Protein AF-A0A927XTR7-F1 (afdb_monomer)

Mean predicted aligned error: 4.47 Å

Radius of gyration: 16.43 Å; Cα contacts (8 Å, |Δi|>4): 259; chains: 1; bounding box: 45×23×44 Å

Solvent-accessible surface area (backbone atoms only — not comparable to full-atom values): 10152 Å² total; per-residue (Å²): 129,65,51,56,53,81,77,50,56,65,72,59,41,54,21,31,40,72,47,41,51,44,39,42,54,39,36,56,76,73,34,97,83,58,47,61,65,61,52,48,32,38,64,68,48,87,71,83,50,72,72,88,60,54,75,67,56,46,51,60,39,44,51,69,40,61,60,38,54,75,77,63,45,45,67,57,91,90,51,94,75,84,48,37,45,20,65,64,49,75,68,80,73,94,75,90,41,64,9,37,58,47,51,51,30,52,54,14,26,78,24,39,86,40,58,51,62,64,58,70,66,62,50,48,55,55,53,48,49,56,38,56,78,68,61,41,46,74,60,33,102,43,66,33,76,36,74,91,38,43,62,68,70,97,59,32,6,25,30,44,6,47,54,57,37,54,50,49,60,50,41,55,64,48,51,63,75,58,107

Sequence (179 aa):
MPVPFRSIPIVQLLHHEAAYQLINISGRLQYDDWNILDFEKGILGCDGRHYYCTNEEEQELLRPLLVLDHIMPFLRFKEAGQHYGYELFLSFPKWHLRGDPFFWAYAARCFTYDKLPMDPEAFSNKYMSIVEDLGIPYGKDEWCRIERFAAGGMSSGCVHGGFVKEAHDLLLVRLQKYT

Secondary structure (DSSP, 8-state):
-PBPGGGS-HHHHTT-HHHHHHHHHHHHHH-TT--HHHHHHHHH-SS------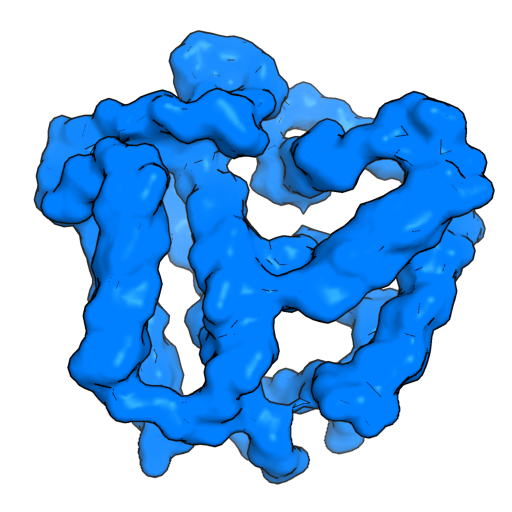-HHHHHHHHGGGGGHHHHSPBPPTT-SS--BGGGGGSSPPP--STTHHHHHHHHHHHTTTPBSSPPHHHHHHHHHHHHHHTT--TTSS-EEE-GGG--SSTTTTEEEHHHHHHHHHHHHHHHTTT-

pLDDT: mean 89.94, std 10.47, range [45.44, 98.62]

Foldseek 3Di:
DFDQPLVDPVLLLLLAQVSLVLLQVQQVVVDVPDDSLLVNDCRLDDDPPPPPDDPVNSCSSNVVSRVCCPVPTHDDVPDPDWDWLLVLLSDPDDADAQQLSVLSSVLSNLTNPHTPLDDLVVVLVSLVVSCVVQVAQALDQDWDARVSQAPDDDRGRIHGNNSSNVSSVSSSVSSVSRD

Structure (mmCIF, N/CA/C/O backbone):
data_AF-A0A927XTR7-F1
#
_entry.id   AF-A0A927XTR7-F1
#
loop_
_atom_site.group_PDB
_atom_site.id
_atom_site.type_symbol
_atom_site.label_atom_id
_atom_site.label_alt_id
_atom_site.label_comp_id
_atom_site.label_asym_id
_atom_site.label_entity_id
_atom_site.label_seq_id
_atom_site.pdbx_PDB_ins_code
_atom_site.Cartn_x
_atom_site.Cartn_y
_atom_site.Cartn_z
_atom_site.occupancy
_atom_site.B_iso_or_equiv
_atom_site.auth_seq_id
_atom_site.auth_comp_id
_atom_site.auth_asym_id
_atom_site.auth_atom_id
_atom_site.pdbx_PDB_model_num
ATOM 1 N N . MET A 1 1 ? -20.689 7.786 -8.940 1.00 74.38 1 MET A N 1
ATOM 2 C CA . MET A 1 1 ? -20.063 7.194 -10.128 1.00 74.38 1 MET A CA 1
ATOM 3 C C . MET A 1 1 ? -18.648 6.796 -9.746 1.00 74.38 1 MET A C 1
ATOM 5 O O . MET A 1 1 ? -17.909 7.701 -9.355 1.00 74.38 1 MET A O 1
ATOM 9 N N . PRO A 1 2 ? -18.290 5.503 -9.858 1.00 84.38 2 PRO A N 1
ATOM 10 C CA . PRO A 1 2 ? -16.940 5.032 -9.576 1.00 84.38 2 PRO A CA 1
ATOM 11 C C . PRO A 1 2 ? -15.890 5.845 -10.332 1.00 84.38 2 PRO A C 1
ATOM 13 O O . PRO A 1 2 ? -16.133 6.306 -11.452 1.00 84.38 2 PRO A O 1
ATOM 16 N N . VAL A 1 3 ? -14.736 6.041 -9.704 1.00 87.38 3 VAL A N 1
ATOM 17 C CA . VAL A 1 3 ? -13.586 6.691 -10.329 1.00 87.38 3 VAL A CA 1
ATOM 18 C C . VAL A 1 3 ? -12.890 5.652 -11.209 1.00 87.38 3 VAL A C 1
ATOM 20 O O . VAL A 1 3 ? -12.508 4.606 -10.688 1.00 87.38 3 VAL A O 1
ATOM 23 N N . PRO A 1 4 ? -12.703 5.907 -12.515 1.00 90.25 4 PRO A N 1
ATOM 24 C CA . PRO A 1 4 ? -11.984 4.976 -13.375 1.00 90.25 4 PRO A CA 1
ATOM 25 C C . PRO A 1 4 ? -10.550 4.775 -12.885 1.00 90.25 4 PRO A C 1
ATOM 27 O O . PRO A 1 4 ? -9.852 5.764 -12.634 1.00 90.25 4 PRO A O 1
ATOM 30 N N . PHE A 1 5 ? -10.070 3.534 -12.822 1.00 91.62 5 PHE A N 1
ATOM 31 C CA . PHE A 1 5 ? -8.728 3.222 -12.317 1.00 91.62 5 PHE A CA 1
ATOM 32 C C . PHE A 1 5 ? -7.613 3.960 -13.066 1.00 91.62 5 PHE A C 1
ATOM 34 O O . PHE A 1 5 ? -6.639 4.387 -12.457 1.00 91.62 5 PHE A O 1
ATOM 41 N N . ARG A 1 6 ? -7.779 4.208 -14.371 1.00 87.38 6 ARG A N 1
ATOM 42 C CA . ARG A 1 6 ? -6.817 4.990 -15.172 1.00 87.38 6 ARG A CA 1
ATOM 43 C C . ARG A 1 6 ? -6.710 6.466 -14.790 1.00 87.38 6 ARG A C 1
ATOM 45 O O . ARG A 1 6 ? -5.764 7.128 -15.191 1.00 87.38 6 ARG A O 1
ATOM 52 N N . SER A 1 7 ? -7.703 6.997 -14.082 1.00 88.25 7 SER A N 1
ATOM 53 C CA . SER A 1 7 ? -7.698 8.385 -13.605 1.00 88.25 7 SER A CA 1
ATOM 54 C C . SER A 1 7 ? -7.120 8.526 -12.196 1.00 88.25 7 SER A C 1
ATOM 56 O O . SER A 1 7 ? -6.937 9.644 -11.713 1.00 88.25 7 SER A O 1
ATOM 58 N N . ILE A 1 8 ? -6.838 7.402 -11.532 1.00 90.25 8 ILE A N 1
ATOM 59 C CA . ILE A 1 8 ? -6.236 7.374 -10.205 1.00 90.25 8 ILE A CA 1
ATOM 60 C C . ILE A 1 8 ? -4.726 7.604 -10.354 1.00 90.25 8 ILE A C 1
ATOM 62 O O . ILE A 1 8 ? -4.086 6.926 -11.159 1.00 90.25 8 ILE A O 1
ATOM 66 N N . PRO A 1 9 ? -4.123 8.515 -9.569 1.00 89.62 9 PRO A N 1
ATOM 67 C CA . PRO A 1 9 ? -2.676 8.699 -9.561 1.00 89.62 9 PRO A CA 1
ATOM 68 C C . PRO A 1 9 ? -1.931 7.382 -9.295 1.00 89.62 9 PRO A C 1
ATOM 70 O O . PRO A 1 9 ? -2.274 6.666 -8.354 1.00 89.62 9 PRO A O 1
ATOM 73 N N . ILE A 1 10 ? -0.860 7.095 -10.047 1.00 89.94 10 ILE A N 1
ATOM 74 C CA . ILE A 1 10 ? -0.066 5.854 -9.902 1.00 89.94 10 ILE A CA 1
ATOM 75 C C . ILE A 1 10 ? 0.373 5.612 -8.458 1.00 89.94 10 ILE A C 1
ATOM 77 O O . ILE A 1 10 ? 0.299 4.489 -7.966 1.00 89.94 10 ILE A O 1
ATOM 81 N N . VAL A 1 11 ? 0.758 6.671 -7.743 1.00 89.69 11 VAL A N 1
ATOM 82 C CA . VAL A 1 11 ? 1.117 6.592 -6.321 1.00 89.69 11 VAL A CA 1
ATOM 83 C C . VAL A 1 11 ? 0.020 5.923 -5.481 1.00 89.69 11 VAL A C 1
ATOM 85 O O . VAL A 1 11 ? 0.323 5.111 -4.615 1.00 89.69 11 VAL A O 1
ATOM 88 N N . GLN A 1 12 ? -1.257 6.194 -5.763 1.00 92.00 12 GLN A N 1
ATOM 89 C CA . GLN A 1 12 ? -2.392 5.565 -5.084 1.00 92.00 12 GLN A CA 1
ATOM 90 C C . GLN A 1 12 ? -2.659 4.154 -5.613 1.00 92.00 12 GLN A C 1
ATOM 92 O O . GLN A 1 12 ? -2.956 3.265 -4.821 1.00 92.00 12 GLN A O 1
ATOM 97 N N . LEU A 1 13 ? -2.486 3.915 -6.917 1.00 94.00 13 LEU A N 1
ATOM 98 C CA . LEU A 1 13 ? -2.610 2.574 -7.504 1.00 94.00 13 LEU A CA 1
ATOM 99 C C . LEU A 1 13 ? -1.638 1.569 -6.868 1.00 94.00 13 LEU A C 1
ATOM 101 O O . LEU A 1 13 ? -1.998 0.412 -6.667 1.00 94.00 13 LEU A O 1
ATOM 105 N N . LEU A 1 14 ? -0.444 2.012 -6.462 1.00 94.38 14 LEU A N 1
ATOM 106 C CA . LEU A 1 14 ? 0.521 1.169 -5.749 1.00 94.38 14 LEU A CA 1
ATOM 107 C C . LEU A 1 14 ? 0.054 0.713 -4.356 1.00 94.38 14 LEU A C 1
ATOM 109 O O . LEU A 1 14 ? 0.637 -0.217 -3.805 1.00 94.38 14 LEU A O 1
ATOM 113 N N . HIS A 1 15 ? -0.993 1.312 -3.789 1.00 96.38 15 HIS A N 1
ATOM 114 C CA . HIS A 1 15 ? -1.586 0.886 -2.515 1.00 96.38 15 HIS A CA 1
ATOM 115 C C . HIS A 1 15 ? -2.648 -0.210 -2.696 1.00 96.38 15 HIS A C 1
ATOM 117 O O . HIS A 1 15 ? -3.163 -0.734 -1.711 1.00 96.38 15 HIS A O 1
ATOM 123 N N . HIS A 1 16 ? -2.976 -0.563 -3.941 1.00 97.19 16 HIS A N 1
ATOM 124 C CA . HIS A 1 16 ? -4.017 -1.520 -4.288 1.00 97.19 16 HIS A CA 1
ATOM 125 C C . HIS A 1 16 ? -3.398 -2.783 -4.900 1.00 97.19 16 HIS A C 1
ATOM 127 O O . HIS A 1 16 ? -2.817 -2.740 -5.980 1.00 97.19 16 HIS A O 1
ATOM 133 N N . GLU A 1 17 ? -3.575 -3.942 -4.265 1.00 97.88 17 GLU A N 1
ATOM 134 C CA . GLU A 1 17 ? -2.906 -5.198 -4.637 1.00 97.88 17 GLU A CA 1
ATOM 135 C C . GLU A 1 17 ? -3.250 -5.652 -6.059 1.00 97.88 17 GLU A C 1
ATOM 137 O O . GLU A 1 17 ? -2.353 -5.929 -6.849 1.00 97.88 17 GLU A O 1
ATOM 142 N N . ALA A 1 18 ? -4.534 -5.670 -6.437 1.00 97.31 18 ALA A N 1
ATOM 143 C CA . ALA A 1 18 ? -4.909 -6.066 -7.799 1.00 97.31 18 ALA A CA 1
ATOM 144 C C . ALA A 1 18 ? -4.293 -5.142 -8.868 1.00 97.31 18 ALA A C 1
ATOM 146 O O . ALA A 1 18 ? -3.814 -5.622 -9.894 1.00 97.31 18 ALA A O 1
ATOM 147 N N . ALA A 1 19 ? -4.255 -3.827 -8.616 1.00 96.88 19 ALA A N 1
ATOM 148 C CA . ALA A 1 19 ? -3.626 -2.875 -9.522 1.00 96.88 19 ALA A CA 1
ATOM 149 C C . ALA A 1 19 ? -2.108 -3.078 -9.583 1.00 96.88 19 ALA A C 1
ATOM 151 O O . ALA A 1 19 ? -1.549 -3.151 -10.674 1.00 96.88 19 ALA A O 1
ATOM 152 N N . TYR A 1 20 ? -1.456 -3.261 -8.433 1.00 97.12 20 TYR A N 1
ATOM 153 C CA . TYR A 1 20 ? -0.028 -3.560 -8.333 1.00 97.12 20 TYR A CA 1
ATOM 154 C C . TYR A 1 20 ? 0.360 -4.804 -9.148 1.00 97.12 20 TYR A C 1
ATOM 156 O O . TYR A 1 20 ? 1.328 -4.772 -9.909 1.00 97.12 20 TYR A O 1
ATOM 164 N N . GLN A 1 21 ? -0.422 -5.884 -9.053 1.00 97.69 21 GLN A N 1
ATOM 165 C CA . GLN A 1 21 ? -0.176 -7.108 -9.819 1.00 97.69 21 GLN A CA 1
ATOM 166 C C . GLN A 1 21 ? -0.385 -6.911 -11.321 1.00 97.69 21 GLN A C 1
ATOM 168 O O . GLN A 1 21 ? 0.431 -7.376 -12.114 1.00 97.69 21 GLN A O 1
ATOM 173 N N . LEU A 1 22 ? -1.435 -6.197 -11.729 1.00 96.81 22 LEU A N 1
ATOM 174 C CA . LEU A 1 22 ? -1.685 -5.910 -13.143 1.00 96.81 22 LEU A CA 1
ATOM 175 C C . LEU A 1 22 ? -0.598 -5.017 -13.750 1.00 96.81 22 LEU A C 1
ATOM 177 O O . LEU A 1 22 ? -0.148 -5.297 -14.859 1.00 96.81 22 LEU A O 1
ATOM 181 N N . ILE A 1 23 ? -0.124 -4.010 -13.011 1.00 95.50 23 ILE A N 1
ATOM 182 C CA . ILE A 1 23 ? 1.021 -3.180 -13.406 1.00 95.50 23 ILE A CA 1
ATOM 183 C C . ILE A 1 23 ? 2.272 -4.052 -13.559 1.00 95.50 23 ILE A C 1
ATOM 185 O O . ILE A 1 23 ? 2.964 -3.959 -14.567 1.00 95.50 23 ILE A O 1
ATOM 189 N N . ASN A 1 24 ? 2.541 -4.952 -12.607 1.00 96.19 24 ASN A N 1
ATOM 190 C CA . ASN A 1 24 ? 3.687 -5.858 -12.683 1.00 96.19 24 ASN A CA 1
ATOM 191 C C . ASN A 1 24 ? 3.609 -6.803 -13.892 1.00 96.19 24 ASN A C 1
ATOM 193 O O . ASN A 1 24 ? 4.602 -6.996 -14.587 1.00 96.19 24 ASN A O 1
ATOM 197 N N . ILE A 1 25 ? 2.436 -7.380 -14.166 1.00 96.12 25 ILE A N 1
ATOM 198 C CA . ILE A 1 25 ? 2.222 -8.237 -15.338 1.00 96.12 25 ILE A CA 1
ATOM 199 C C . ILE A 1 25 ? 2.427 -7.434 -16.623 1.00 96.12 25 ILE A C 1
ATOM 201 O O . ILE A 1 25 ? 3.162 -7.878 -17.498 1.00 96.12 25 ILE A O 1
ATOM 205 N N . SER A 1 26 ? 1.812 -6.253 -16.727 1.00 94.19 26 SER A N 1
ATOM 206 C CA . SER A 1 26 ? 1.924 -5.405 -17.916 1.00 94.19 26 SER A CA 1
ATOM 207 C C . SER A 1 26 ? 3.364 -4.974 -18.167 1.00 94.19 26 SER A C 1
ATOM 209 O O . SER A 1 26 ? 3.847 -5.075 -19.290 1.00 94.19 26 SER A O 1
ATOM 211 N N . GLY A 1 27 ? 4.075 -4.568 -17.117 1.00 93.19 27 GLY A N 1
ATOM 212 C CA . GLY A 1 27 ? 5.469 -4.170 -17.218 1.00 93.19 27 GLY A CA 1
ATOM 213 C C . GLY A 1 27 ? 6.378 -5.309 -17.680 1.00 93.19 27 GLY A C 1
ATOM 214 O O . GLY A 1 27 ? 7.174 -5.108 -18.588 1.00 93.19 27 GLY A O 1
ATOM 215 N N . ARG A 1 28 ? 6.194 -6.537 -17.169 1.00 94.31 28 ARG A N 1
ATOM 216 C CA . ARG A 1 28 ? 6.942 -7.727 -17.634 1.00 94.31 28 ARG A CA 1
ATOM 217 C C . ARG A 1 28 ? 6.679 -8.102 -19.091 1.00 94.31 28 ARG A C 1
ATOM 219 O O . ARG A 1 28 ? 7.495 -8.791 -19.689 1.00 94.31 28 ARG A O 1
ATOM 226 N N . LEU A 1 29 ? 5.524 -7.726 -19.638 1.00 92.62 29 LEU A N 1
ATOM 227 C CA . LEU A 1 29 ? 5.197 -7.965 -21.046 1.00 92.62 29 LEU A CA 1
ATOM 228 C C . LEU A 1 29 ? 5.799 -6.905 -21.976 1.00 92.62 29 LEU A C 1
ATOM 230 O O . LEU A 1 29 ? 5.905 -7.155 -23.173 1.00 92.62 29 LEU A O 1
ATOM 234 N N . GLN A 1 30 ? 6.142 -5.730 -21.444 1.00 89.81 30 GLN A N 1
ATOM 235 C CA . GLN A 1 30 ? 6.626 -4.585 -22.217 1.00 89.81 30 GLN A CA 1
ATOM 236 C C . GLN A 1 30 ? 8.141 -4.379 -22.097 1.00 89.81 30 GLN A C 1
ATOM 238 O O . GLN A 1 30 ? 8.756 -3.905 -23.049 1.00 89.81 30 GLN A O 1
ATOM 243 N N . TYR A 1 31 ? 8.737 -4.737 -20.957 1.00 88.56 31 TYR A N 1
ATOM 244 C CA . TYR A 1 31 ? 10.136 -4.460 -20.638 1.00 88.56 31 TYR A CA 1
ATOM 245 C C . TYR A 1 31 ? 10.847 -5.724 -20.135 1.00 88.56 31 TYR A C 1
ATOM 247 O O . TYR A 1 31 ? 10.437 -6.329 -19.141 1.00 88.56 31 TYR A O 1
ATOM 255 N N . ASP A 1 32 ? 11.940 -6.100 -20.804 1.00 88.00 32 ASP A N 1
ATOM 256 C CA . ASP A 1 32 ? 12.716 -7.311 -20.495 1.00 88.00 32 ASP A CA 1
ATOM 257 C C . ASP A 1 32 ? 13.387 -7.260 -19.109 1.00 88.00 32 ASP A C 1
ATOM 259 O O . ASP A 1 32 ? 13.585 -8.291 -18.465 1.00 88.00 32 ASP A O 1
ATOM 263 N N . ASP A 1 33 ? 13.722 -6.063 -18.626 1.00 88.94 33 ASP A N 1
ATOM 264 C CA . ASP A 1 33 ? 14.368 -5.802 -17.337 1.00 88.94 33 ASP A CA 1
ATOM 265 C C . ASP A 1 33 ? 13.384 -5.323 -16.255 1.00 88.94 33 ASP A C 1
ATOM 267 O O . ASP A 1 33 ? 13.790 -4.771 -15.229 1.00 88.94 33 ASP A O 1
ATOM 271 N N . TRP A 1 34 ? 12.080 -5.553 -16.452 1.00 91.56 34 TRP A N 1
ATOM 272 C CA . TRP A 1 34 ? 11.053 -5.070 -15.537 1.00 91.56 34 TRP A CA 1
ATOM 273 C C . TRP A 1 34 ? 11.228 -5.586 -14.104 1.00 91.56 34 TRP A C 1
ATOM 275 O O . TRP A 1 34 ? 11.130 -6.786 -13.817 1.00 91.56 34 TRP A O 1
ATOM 285 N N . ASN A 1 35 ? 11.331 -4.645 -13.167 1.00 90.75 35 ASN A N 1
ATOM 286 C CA . ASN A 1 35 ? 11.263 -4.907 -11.740 1.00 90.75 35 ASN A CA 1
ATOM 287 C C . ASN A 1 35 ? 10.241 -3.983 -11.071 1.00 90.75 35 ASN A C 1
ATOM 289 O O . ASN A 1 35 ? 10.458 -2.780 -10.925 1.00 90.75 35 ASN A O 1
ATOM 293 N N . ILE A 1 36 ? 9.143 -4.569 -10.586 1.00 92.00 36 ILE A N 1
ATOM 294 C CA . ILE A 1 36 ? 8.085 -3.820 -9.898 1.00 92.00 36 ILE A CA 1
ATOM 295 C C . ILE A 1 36 ? 8.583 -3.113 -8.631 1.00 92.00 36 ILE A C 1
ATOM 297 O O . ILE A 1 36 ? 8.042 -2.074 -8.269 1.00 92.00 36 ILE A O 1
ATOM 301 N N . LEU A 1 37 ? 9.621 -3.633 -7.965 1.00 90.50 37 LEU A N 1
ATOM 302 C CA . LEU A 1 37 ? 10.196 -2.971 -6.793 1.00 90.50 37 LEU A CA 1
ATOM 303 C C . LEU A 1 37 ? 10.953 -1.704 -7.188 1.00 90.50 37 LEU A C 1
ATOM 305 O O . LEU A 1 37 ? 10.884 -0.716 -6.467 1.00 90.50 37 LEU A O 1
ATOM 309 N N . ASP A 1 38 ? 11.654 -1.708 -8.321 1.00 87.69 38 ASP A N 1
ATOM 310 C CA . ASP A 1 38 ? 12.366 -0.519 -8.798 1.00 87.69 38 ASP A CA 1
ATOM 311 C C . ASP A 1 38 ? 11.380 0.534 -9.316 1.00 87.69 38 ASP A C 1
ATOM 313 O O . ASP A 1 38 ? 11.537 1.720 -9.026 1.00 87.69 38 ASP A O 1
ATOM 317 N N . PHE A 1 39 ? 10.298 0.092 -9.967 1.00 88.94 39 PHE A N 1
ATOM 318 C CA . PHE A 1 39 ? 9.158 0.945 -10.305 1.00 88.94 39 PHE A CA 1
ATOM 319 C C . PHE A 1 39 ? 8.513 1.572 -9.057 1.00 88.94 39 PHE A C 1
ATOM 321 O O . PHE A 1 39 ? 8.360 2.789 -8.980 1.00 88.94 39 PHE A O 1
ATOM 328 N N . GLU A 1 40 ? 8.186 0.760 -8.046 1.00 90.00 40 GLU A N 1
ATOM 329 C CA . GLU A 1 40 ? 7.612 1.220 -6.775 1.00 90.00 40 GLU A CA 1
ATOM 330 C C . GLU A 1 40 ? 8.505 2.275 -6.104 1.00 90.00 40 GLU A C 1
ATOM 332 O O . GLU A 1 40 ? 8.003 3.299 -5.642 1.00 90.00 40 GLU A O 1
ATOM 337 N N . LYS A 1 41 ? 9.827 2.067 -6.102 1.00 86.69 41 LYS A N 1
ATOM 338 C CA . LYS A 1 41 ? 10.810 3.019 -5.556 1.00 86.69 41 LYS A CA 1
ATOM 339 C C . LYS A 1 41 ? 10.849 4.337 -6.320 1.00 86.69 41 LYS A C 1
ATOM 341 O O . LYS A 1 41 ? 10.856 5.391 -5.686 1.00 86.69 41 LYS A O 1
ATOM 346 N N . GLY A 1 42 ? 10.795 4.289 -7.650 1.00 84.88 42 GLY A N 1
ATOM 347 C CA . GLY A 1 42 ? 10.733 5.493 -8.481 1.00 84.88 42 GLY A CA 1
ATOM 348 C C . GLY A 1 42 ? 9.478 6.340 -8.233 1.00 84.88 42 GLY A C 1
ATOM 349 O O . GLY A 1 42 ? 9.532 7.563 -8.339 1.00 84.88 42 GLY A O 1
ATOM 350 N N . ILE A 1 43 ? 8.355 5.713 -7.861 1.00 87.56 43 ILE A N 1
ATOM 351 C CA . ILE A 1 43 ? 7.080 6.409 -7.624 1.00 87.56 43 ILE A CA 1
ATOM 352 C C . ILE A 1 43 ? 6.912 6.877 -6.169 1.00 87.56 43 ILE A C 1
ATOM 354 O O . ILE A 1 43 ? 6.455 7.998 -5.943 1.00 87.56 43 ILE A O 1
ATOM 358 N N . LEU A 1 44 ? 7.237 6.045 -5.171 1.00 86.12 44 LEU A N 1
ATOM 359 C CA . LEU A 1 44 ? 7.006 6.361 -3.750 1.00 86.12 44 LEU A CA 1
ATOM 360 C C . LEU A 1 44 ? 8.111 7.240 -3.119 1.00 86.12 44 LEU A C 1
ATOM 362 O O . LEU A 1 44 ? 7.897 7.795 -2.040 1.00 86.12 44 LEU A O 1
ATOM 366 N N . GLY A 1 45 ? 9.264 7.409 -3.780 1.00 71.75 45 GLY A N 1
ATOM 367 C CA . GLY A 1 45 ? 10.432 8.155 -3.276 1.00 71.75 45 GLY A CA 1
ATOM 368 C C . GLY A 1 45 ? 11.577 7.222 -2.848 1.00 71.75 45 GLY A C 1
ATOM 369 O O . GLY A 1 45 ? 11.363 6.044 -2.616 1.00 71.75 45 GLY A O 1
ATOM 370 N N . CYS A 1 46 ? 12.842 7.637 -2.715 1.00 54.12 46 CYS A N 1
ATOM 371 C CA . CYS A 1 46 ? 13.392 8.939 -2.305 1.00 54.12 46 CYS A CA 1
ATOM 372 C C . CYS A 1 46 ? 14.670 9.350 -3.078 1.00 54.12 46 CYS A C 1
ATOM 374 O O . CYS A 1 46 ? 15.493 10.103 -2.550 1.00 54.12 46 CYS A O 1
ATOM 376 N N . ASP A 1 47 ? 14.915 8.809 -4.266 1.00 48.72 47 ASP A N 1
ATOM 377 C CA . ASP A 1 47 ? 16.202 8.906 -4.970 1.00 48.72 47 ASP A CA 1
ATOM 378 C C . ASP A 1 47 ? 16.212 9.889 -6.152 1.00 48.72 47 ASP A C 1
ATOM 380 O O . ASP A 1 47 ? 17.250 10.068 -6.785 1.00 48.72 47 ASP A O 1
ATOM 384 N N . GLY A 1 48 ? 15.095 10.568 -6.440 1.00 45.44 48 GLY A N 1
ATOM 385 C CA . GLY A 1 48 ? 15.014 11.498 -7.572 1.00 45.44 48 GLY A CA 1
ATOM 386 C C . GLY A 1 48 ? 15.179 10.808 -8.930 1.00 45.44 48 GLY A C 1
ATOM 387 O O . GLY A 1 48 ? 15.340 11.486 -9.944 1.00 45.44 48 GLY A O 1
ATOM 388 N N . ARG A 1 49 ? 15.135 9.466 -8.969 1.00 48.34 49 ARG A N 1
ATOM 389 C CA . ARG A 1 49 ? 15.002 8.721 -10.215 1.00 48.34 49 ARG A CA 1
ATOM 390 C C . ARG A 1 49 ? 13.576 8.911 -10.687 1.00 48.34 49 ARG A C 1
ATOM 392 O O . ARG A 1 49 ? 12.644 8.304 -10.173 1.00 48.34 49 ARG A O 1
ATOM 399 N N . HIS A 1 50 ? 13.413 9.796 -11.657 1.00 50.41 50 HIS A N 1
ATOM 400 C CA . HIS A 1 50 ? 12.170 9.862 -12.393 1.00 50.41 50 HIS A CA 1
ATOM 401 C C . HIS A 1 50 ? 11.978 8.521 -13.096 1.00 50.41 50 HIS A C 1
ATOM 403 O O . HIS A 1 50 ? 12.850 8.062 -13.836 1.00 50.41 50 HIS A O 1
ATOM 409 N N . TYR A 1 51 ? 10.836 7.889 -12.854 1.00 60.69 51 TYR A N 1
ATOM 410 C CA . TYR A 1 51 ? 10.317 6.911 -13.788 1.00 60.69 51 TYR A CA 1
ATOM 411 C C . TYR A 1 51 ? 10.041 7.668 -15.093 1.00 60.69 51 TYR A C 1
ATOM 413 O O . TYR A 1 51 ? 9.068 8.413 -15.199 1.00 60.69 51 TYR A O 1
ATOM 421 N N . TYR A 1 52 ? 10.980 7.589 -16.038 1.00 53.38 52 TYR A N 1
ATOM 422 C CA . TYR A 1 52 ? 10.835 8.192 -17.357 1.00 53.38 52 TYR A CA 1
ATOM 423 C C . TYR A 1 52 ? 9.972 7.263 -18.194 1.00 53.38 52 TYR A C 1
ATOM 425 O O . TYR A 1 52 ? 10.467 6.386 -18.890 1.00 53.38 52 TYR A O 1
ATOM 433 N N . CYS A 1 53 ? 8.672 7.447 -18.064 1.00 66.00 53 CYS A N 1
ATOM 434 C CA . CYS A 1 53 ? 7.680 6.828 -18.910 1.00 66.00 53 CYS A CA 1
ATOM 435 C C . CYS A 1 53 ? 6.977 7.971 -19.616 1.00 66.00 53 CYS A C 1
ATOM 437 O O . CYS A 1 53 ? 6.562 8.952 -18.990 1.00 66.00 53 CYS A O 1
ATOM 439 N N . THR A 1 54 ? 6.941 7.914 -20.937 1.00 77.06 54 THR A N 1
ATOM 440 C CA . THR A 1 54 ? 6.110 8.831 -21.705 1.00 77.06 54 THR A CA 1
ATOM 441 C C . THR A 1 54 ? 4.647 8.630 -21.311 1.00 77.06 54 THR A C 1
ATOM 443 O O . THR A 1 54 ? 4.249 7.565 -20.841 1.00 77.06 54 THR A O 1
ATOM 446 N N . ASN A 1 55 ? 3.809 9.642 -21.543 1.00 80.25 55 ASN A N 1
ATOM 447 C CA . ASN A 1 55 ? 2.374 9.506 -21.284 1.00 80.25 55 ASN A CA 1
ATOM 448 C C . ASN A 1 55 ? 1.763 8.305 -22.032 1.00 80.25 55 ASN A C 1
ATOM 450 O O . ASN A 1 55 ? 0.818 7.702 -21.538 1.00 80.25 55 ASN A O 1
ATOM 454 N N . GLU A 1 56 ? 2.277 7.959 -23.216 1.00 83.62 56 GLU A N 1
ATOM 455 C CA . GLU A 1 56 ? 1.793 6.817 -24.002 1.00 83.62 56 GLU A CA 1
ATOM 456 C C . GLU A 1 56 ? 2.158 5.479 -23.354 1.00 83.62 56 GLU A C 1
ATOM 458 O O . GLU A 1 56 ? 1.289 4.623 -23.183 1.00 83.62 56 GLU A O 1
ATOM 463 N N . GLU A 1 57 ? 3.413 5.319 -22.936 1.00 84.94 57 GLU A N 1
ATOM 464 C CA . GLU A 1 57 ? 3.872 4.127 -22.218 1.00 84.94 57 GLU A CA 1
ATOM 465 C C . GLU A 1 57 ? 3.114 3.947 -20.895 1.00 84.94 57 GLU A C 1
ATOM 467 O O . GLU A 1 57 ? 2.713 2.833 -20.559 1.00 84.94 57 GLU A O 1
ATOM 472 N N . GLU A 1 58 ? 2.821 5.040 -20.184 1.00 85.44 58 GLU A N 1
ATOM 473 C CA . GLU A 1 58 ? 2.032 4.991 -18.954 1.00 85.44 58 GLU A CA 1
ATOM 474 C C . GLU A 1 58 ? 0.610 4.493 -19.241 1.00 85.44 58 GLU A C 1
ATOM 476 O O . GLU A 1 58 ? 0.097 3.609 -18.551 1.00 85.44 58 GLU A O 1
ATOM 481 N N . GLN A 1 59 ? -0.037 5.012 -20.288 1.00 87.00 59 GLN A N 1
ATOM 482 C CA . GLN A 1 59 ? -1.381 4.572 -20.662 1.00 87.00 59 GLN A CA 1
ATOM 483 C C . GLN A 1 59 ? -1.424 3.090 -21.043 1.00 87.00 59 GLN A C 1
ATOM 485 O O . GLN A 1 59 ? -2.386 2.405 -20.682 1.00 87.00 59 GLN A O 1
ATOM 490 N N . GLU A 1 60 ? -0.402 2.578 -21.730 1.00 89.06 60 GLU A N 1
ATOM 491 C CA . GLU A 1 60 ? -0.310 1.153 -22.051 1.00 89.06 60 GLU A CA 1
ATOM 492 C C . GLU A 1 60 ? -0.000 0.297 -20.821 1.00 89.06 60 GLU A C 1
ATOM 494 O O . GLU A 1 60 ? -0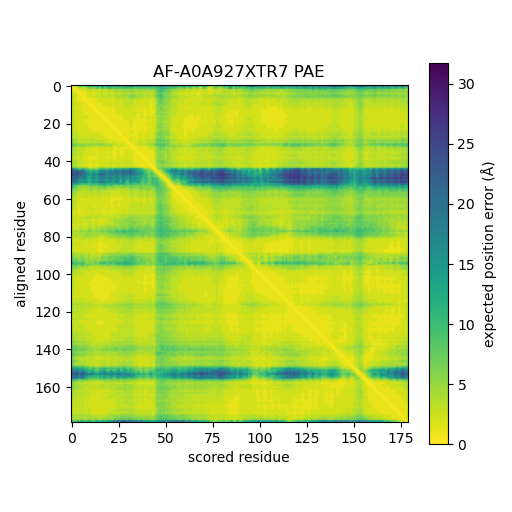.600 -0.767 -20.660 1.00 89.06 60 GLU A O 1
ATOM 499 N N . LEU A 1 61 ? 0.864 0.757 -19.915 1.00 90.00 61 LEU A N 1
ATOM 500 C CA . LEU A 1 61 ? 1.144 0.082 -18.645 1.00 90.00 61 LEU A CA 1
ATOM 501 C C . LEU A 1 61 ? -0.119 -0.042 -17.778 1.00 90.00 61 LEU A C 1
ATOM 503 O O . LEU A 1 61 ? -0.370 -1.081 -17.166 1.00 90.00 61 LEU A O 1
ATOM 507 N N . LEU A 1 62 ? -0.934 1.014 -17.737 1.00 92.38 62 LEU A N 1
ATOM 508 C CA . LEU A 1 62 ? -2.164 1.071 -16.945 1.00 92.38 62 LEU A CA 1
ATOM 509 C C . LEU A 1 62 ? -3.381 0.502 -17.686 1.00 92.38 62 LEU A C 1
ATOM 511 O O . LEU A 1 62 ? -4.456 0.355 -17.094 1.00 92.38 62 LEU A O 1
ATOM 515 N N . ARG A 1 63 ? -3.255 0.145 -18.971 1.00 92.44 63 ARG A N 1
ATOM 516 C CA . ARG A 1 63 ? -4.377 -0.339 -19.787 1.00 92.44 63 ARG A CA 1
ATOM 517 C C . ARG A 1 63 ? -5.108 -1.539 -19.182 1.00 92.44 63 ARG A C 1
ATOM 519 O O . ARG A 1 63 ? -6.344 -1.495 -19.197 1.00 92.44 63 ARG A O 1
ATOM 526 N N . PRO A 1 64 ? -4.422 -2.557 -18.627 1.00 94.06 64 PRO A N 1
ATOM 527 C CA . PRO A 1 64 ? -5.077 -3.707 -18.007 1.00 94.06 64 PRO A CA 1
ATOM 528 C C . PRO A 1 64 ? -5.940 -3.366 -16.786 1.00 94.06 64 PRO A C 1
ATOM 530 O O . PRO A 1 64 ? -6.838 -4.135 -16.458 1.00 94.06 64 PRO A O 1
ATOM 533 N N . LEU A 1 65 ? -5.730 -2.212 -16.139 1.00 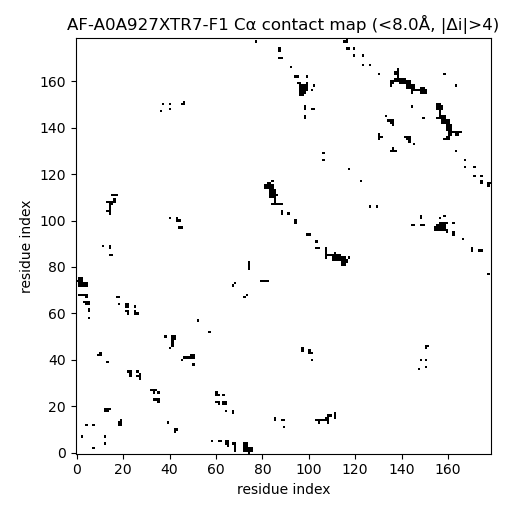94.38 65 LEU A N 1
ATOM 534 C CA . LEU A 1 65 ? -6.479 -1.817 -14.941 1.00 94.38 65 LEU A CA 1
ATOM 535 C C . LEU A 1 65 ? -7.967 -1.565 -15.194 1.00 94.38 65 LEU A C 1
ATOM 537 O O . LEU A 1 65 ? -8.741 -1.599 -14.246 1.00 94.38 65 LEU A O 1
ATOM 541 N N . LEU A 1 66 ? -8.391 -1.380 -16.450 1.00 92.56 66 LEU A N 1
ATOM 542 C CA . LEU A 1 66 ? -9.811 -1.222 -16.796 1.00 92.56 66 LEU A CA 1
ATOM 543 C C . LEU A 1 66 ? -10.680 -2.398 -16.331 1.00 92.56 66 LEU A C 1
ATOM 545 O O . LEU A 1 66 ? -11.872 -2.231 -16.102 1.00 92.56 66 LEU A O 1
ATOM 549 N N . VAL A 1 67 ? -10.104 -3.593 -16.161 1.00 94.50 67 VAL A N 1
ATOM 550 C CA . VAL A 1 67 ? -10.850 -4.731 -15.606 1.00 94.50 67 VAL A CA 1
ATOM 551 C C . VAL A 1 67 ? -11.307 -4.465 -14.164 1.00 94.50 67 VAL A C 1
ATOM 553 O O . VAL A 1 67 ? -12.371 -4.937 -13.759 1.00 94.50 67 VAL A O 1
ATOM 556 N N . LEU A 1 68 ? -10.542 -3.672 -13.402 1.00 94.69 68 LEU A N 1
ATOM 557 C CA . LEU A 1 68 ? -10.829 -3.327 -12.008 1.00 94.69 68 LEU A CA 1
ATOM 558 C C . LEU A 1 68 ? -12.066 -2.442 -11.864 1.00 94.69 68 LEU A C 1
ATOM 560 O O . LEU A 1 68 ? -12.805 -2.616 -10.897 1.00 94.69 68 LEU A O 1
ATOM 564 N N . ASP A 1 69 ? -12.369 -1.612 -12.869 1.00 92.94 69 ASP A N 1
ATOM 565 C CA . ASP A 1 69 ? -13.586 -0.787 -12.911 1.00 92.94 69 ASP A CA 1
ATOM 566 C C . ASP A 1 69 ? -14.873 -1.627 -12.819 1.00 92.94 69 ASP A C 1
ATOM 568 O O . ASP A 1 69 ? -15.928 -1.116 -12.441 1.00 92.94 69 ASP A O 1
ATOM 572 N N . HIS A 1 70 ? -14.793 -2.920 -13.149 1.00 91.25 70 HIS A N 1
ATOM 573 C CA . HIS A 1 70 ? -15.920 -3.848 -13.118 1.00 91.25 70 HIS A CA 1
ATOM 574 C C . HIS A 1 70 ? -15.879 -4.832 -11.944 1.00 91.25 70 HIS A C 1
ATOM 576 O O . HIS A 1 70 ? -16.941 -5.233 -11.468 1.00 91.25 70 HIS A O 1
ATOM 582 N N . ILE A 1 71 ? -14.691 -5.236 -11.477 1.00 92.38 71 ILE A N 1
ATOM 583 C CA . ILE A 1 71 ? -14.563 -6.252 -10.416 1.00 92.38 71 ILE A CA 1
ATOM 584 C C . ILE A 1 71 ? -14.448 -5.660 -9.008 1.00 92.38 71 ILE A C 1
ATOM 586 O O . ILE A 1 71 ? -14.922 -6.269 -8.051 1.00 92.38 71 ILE A O 1
ATOM 590 N N . MET A 1 72 ? -13.819 -4.491 -8.872 1.00 92.44 72 MET A N 1
ATOM 591 C CA . MET A 1 72 ? -13.584 -3.807 -7.599 1.00 92.44 72 MET A CA 1
ATOM 592 C C . MET A 1 72 ? -13.548 -2.292 -7.852 1.00 92.44 72 MET A C 1
ATOM 594 O O . MET A 1 72 ? -12.477 -1.691 -7.802 1.00 92.44 72 MET A O 1
ATOM 598 N N . PRO A 1 73 ? -14.695 -1.670 -8.188 1.00 91.12 73 PRO A N 1
ATOM 599 C CA . PRO A 1 73 ? -14.730 -0.272 -8.602 1.00 91.12 73 PRO A CA 1
ATOM 600 C C . PRO A 1 73 ? -14.198 0.646 -7.499 1.00 91.12 73 PRO A C 1
ATOM 602 O O . PRO A 1 73 ? -14.557 0.487 -6.333 1.00 91.12 73 PRO A O 1
ATOM 605 N N . PHE A 1 74 ? -13.388 1.641 -7.861 1.00 91.00 74 PHE A N 1
ATOM 606 C CA . PHE A 1 74 ? -12.903 2.618 -6.892 1.00 91.00 74 PHE A CA 1
ATOM 607 C C . PHE A 1 74 ? -14.017 3.609 -6.548 1.00 91.00 74 PHE A C 1
ATOM 609 O O . PHE A 1 74 ? -14.500 4.356 -7.406 1.00 91.00 74 PHE A O 1
ATOM 616 N N . LEU A 1 75 ? -14.420 3.631 -5.283 1.00 90.62 75 LEU A N 1
ATOM 617 C CA . LEU A 1 75 ? -15.478 4.501 -4.783 1.00 90.62 75 LEU A CA 1
ATOM 618 C C . LEU A 1 75 ? -14.890 5.727 -4.091 1.00 90.62 75 LEU A C 1
ATOM 620 O O . LEU A 1 75 ? -13.848 5.665 -3.439 1.00 90.62 75 LEU A O 1
ATOM 624 N N . ARG A 1 76 ? -15.573 6.871 -4.198 1.00 87.38 76 ARG A N 1
ATOM 625 C CA . ARG A 1 76 ? -15.241 8.019 -3.347 1.00 87.38 76 ARG A CA 1
ATOM 626 C C . ARG A 1 76 ? -15.669 7.724 -1.915 1.00 87.38 76 ARG A C 1
ATOM 628 O O . ARG A 1 76 ? -16.617 6.984 -1.680 1.00 87.38 76 ARG A O 1
ATOM 635 N N . PHE A 1 77 ? -15.013 8.360 -0.950 1.00 86.00 77 PHE A N 1
ATOM 636 C CA . PHE A 1 77 ? -15.385 8.224 0.456 1.00 86.00 77 PHE A CA 1
ATOM 637 C C . PHE A 1 77 ? -16.889 8.472 0.675 1.00 86.00 77 PHE A C 1
ATOM 639 O O . PHE A 1 77 ? -17.407 9.514 0.266 1.00 86.00 77 PHE A O 1
ATOM 646 N N . LYS A 1 78 ? -17.561 7.523 1.345 1.00 80.94 78 LYS A N 1
ATOM 647 C CA . LYS A 1 78 ? -19.016 7.501 1.611 1.00 80.94 78 LYS A CA 1
ATOM 648 C C . LYS A 1 78 ? -19.920 7.432 0.378 1.00 80.94 78 LYS A C 1
ATOM 650 O O . LYS A 1 78 ? -21.121 7.682 0.481 1.00 80.94 78 LYS A O 1
ATOM 655 N N . GLU A 1 79 ? -19.376 7.112 -0.785 1.00 90.00 79 GLU A N 1
ATOM 656 C CA . GLU A 1 79 ? -20.197 6.772 -1.937 1.00 90.00 79 GLU A CA 1
ATOM 657 C C . GLU A 1 79 ? -20.907 5.429 -1.705 1.00 90.00 79 GLU A C 1
ATOM 659 O O . GLU A 1 79 ? -20.386 4.542 -1.043 1.00 90.00 79 GLU A O 1
ATOM 664 N N . ALA A 1 80 ? -22.124 5.264 -2.221 1.00 88.38 80 ALA A N 1
ATOM 665 C CA . ALA A 1 80 ? -22.837 4.001 -2.062 1.00 88.38 80 ALA A CA 1
ATOM 666 C C . ALA A 1 80 ? -22.123 2.869 -2.825 1.00 88.38 80 ALA A C 1
ATOM 668 O O . ALA A 1 80 ? -21.881 2.988 -4.026 1.00 88.38 80 ALA A O 1
ATOM 669 N N . GLY A 1 81 ? -21.846 1.756 -2.143 1.00 90.88 81 GLY A N 1
ATOM 670 C CA . GLY A 1 81 ? -21.243 0.563 -2.733 1.00 90.88 81 GLY A CA 1
ATOM 671 C C . GLY A 1 81 ? -20.377 -0.212 -1.741 1.00 90.88 81 GLY A C 1
ATOM 672 O O . GLY A 1 81 ? -20.427 0.028 -0.535 1.00 90.88 81 GLY A O 1
ATOM 673 N N . GLN A 1 82 ? -19.608 -1.176 -2.252 1.00 93.81 82 GLN A N 1
ATOM 674 C CA . GLN A 1 82 ? -18.668 -1.952 -1.445 1.00 93.81 82 GLN A CA 1
ATOM 675 C C . GLN A 1 82 ? -17.331 -1.212 -1.333 1.00 93.81 82 GLN A C 1
ATOM 677 O O . GLN A 1 82 ? -16.653 -1.026 -2.338 1.00 93.81 82 GLN A O 1
ATOM 682 N N . HIS A 1 83 ? -16.952 -0.866 -0.105 1.00 95.19 83 HIS A N 1
ATOM 683 C CA . HIS A 1 83 ? -15.647 -0.297 0.233 1.00 95.19 83 HIS A CA 1
ATOM 684 C C . HIS A 1 83 ? -14.665 -1.366 0.717 1.00 95.19 83 HIS A C 1
ATOM 686 O O . HIS A 1 83 ? -15.088 -2.418 1.214 1.00 95.19 83 HIS A O 1
ATOM 692 N N . TYR A 1 84 ? -13.367 -1.083 0.625 1.00 96.25 84 TYR A N 1
ATOM 693 C CA . TYR A 1 84 ? -12.299 -2.021 0.970 1.00 96.25 84 TYR A CA 1
ATOM 694 C C . TYR A 1 84 ? -11.218 -1.423 1.875 1.00 96.25 84 TYR A C 1
ATOM 696 O O . TYR A 1 84 ? -10.986 -0.217 1.899 1.00 96.25 84 TYR A O 1
ATOM 704 N N . GLY A 1 85 ? -10.529 -2.281 2.628 1.00 96.62 85 GLY A N 1
ATOM 705 C CA . GLY A 1 85 ? -9.603 -1.892 3.692 1.00 96.62 85 GLY A CA 1
ATOM 706 C C . GLY A 1 85 ? -8.428 -1.027 3.227 1.00 96.62 85 GLY A C 1
ATOM 707 O O . GLY A 1 85 ? -8.021 -0.123 3.958 1.00 96.62 85 GLY A O 1
ATOM 708 N N . TYR A 1 86 ? -7.920 -1.224 2.003 1.00 96.38 86 TYR A N 1
ATOM 709 C CA . TYR A 1 86 ? -6.846 -0.384 1.448 1.00 96.38 86 TYR A CA 1
ATOM 710 C C . TYR A 1 86 ? -7.230 1.104 1.380 1.00 96.38 86 TYR A C 1
ATOM 712 O O . TYR A 1 86 ? -6.359 1.972 1.451 1.00 96.38 86 TYR A O 1
ATOM 720 N N . GLU A 1 87 ? -8.526 1.424 1.293 1.00 95.12 87 GLU A N 1
ATOM 721 C CA . GLU A 1 87 ? -9.012 2.804 1.221 1.00 95.12 87 GLU A CA 1
ATOM 722 C C . GLU A 1 87 ? -8.661 3.605 2.479 1.00 95.12 87 GLU A C 1
ATOM 724 O O . GLU A 1 87 ? -8.468 4.823 2.417 1.00 95.12 87 GLU A O 1
ATOM 729 N N . LEU A 1 88 ? -8.494 2.925 3.621 1.00 95.62 88 LEU A N 1
ATOM 730 C CA . LEU A 1 88 ? -8.029 3.535 4.867 1.00 95.62 88 LEU A CA 1
ATOM 731 C C . LEU A 1 88 ? -6.625 4.142 4.721 1.00 95.62 88 LEU A C 1
ATOM 733 O O . LEU A 1 88 ? -6.279 5.045 5.483 1.00 95.62 88 LEU A O 1
ATOM 737 N N . PHE A 1 89 ? -5.837 3.702 3.736 1.00 95.75 89 PHE A N 1
ATOM 738 C CA . PHE A 1 89 ? -4.445 4.096 3.528 1.00 95.75 89 PHE A CA 1
ATOM 739 C C . PHE A 1 89 ? -4.261 5.213 2.486 1.00 95.75 89 PHE A C 1
ATOM 741 O O . PHE A 1 89 ? -3.170 5.762 2.363 1.00 95.75 89 PHE A O 1
ATOM 748 N N . LEU A 1 90 ? -5.308 5.621 1.759 1.00 89.50 90 LEU A N 1
ATOM 749 C CA . LEU A 1 90 ? -5.178 6.559 0.626 1.00 89.50 90 LEU A CA 1
ATOM 750 C C . LEU A 1 90 ? -4.733 7.980 1.014 1.00 89.50 90 LEU A C 1
ATOM 752 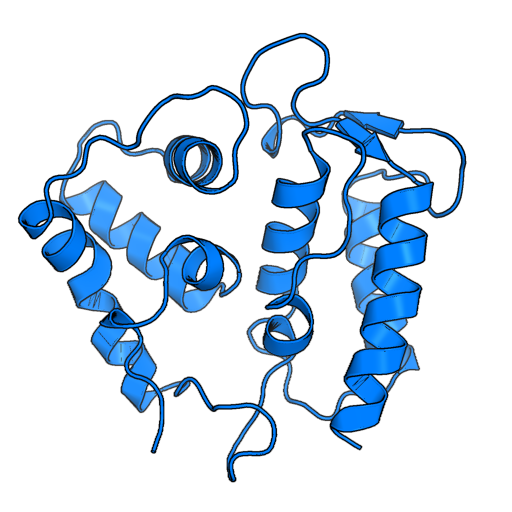O O . LEU A 1 90 ? -4.314 8.759 0.159 1.00 89.50 90 LEU A O 1
ATOM 756 N N . SER A 1 91 ? -4.800 8.325 2.302 1.00 87.81 91 SER A N 1
ATOM 757 C CA . SER A 1 91 ? -4.206 9.546 2.845 1.00 87.81 91 SER A CA 1
ATOM 758 C C . SER A 1 91 ? -2.952 9.201 3.641 1.00 87.81 91 SER A C 1
ATOM 760 O O . SER A 1 91 ? -3.023 8.605 4.716 1.00 87.81 91 SER A O 1
ATOM 762 N N . PHE A 1 92 ? -1.804 9.600 3.117 1.00 85.44 92 PHE A N 1
ATOM 763 C CA . PHE A 1 92 ? -0.508 9.285 3.698 1.00 85.44 92 PHE A CA 1
ATOM 764 C C . PHE A 1 92 ? -0.241 10.112 4.982 1.00 85.44 92 PHE A C 1
ATOM 766 O O . PHE A 1 92 ? -0.406 11.336 4.944 1.00 85.44 92 PHE A O 1
ATOM 773 N N . PRO A 1 93 ? 0.128 9.501 6.128 1.00 87.44 93 PRO A N 1
ATOM 774 C CA . PRO A 1 93 ? 0.492 10.229 7.347 1.00 87.44 93 PRO A CA 1
ATOM 775 C C . PRO A 1 93 ? 1.854 10.920 7.218 1.00 87.44 93 PRO A C 1
ATOM 777 O O . PRO A 1 93 ? 2.621 10.671 6.295 1.00 87.44 93 PRO A O 1
ATOM 780 N N . LYS A 1 94 ? 2.207 11.786 8.169 1.00 84.25 94 LYS A N 1
ATOM 781 C CA . LYS A 1 94 ? 3.578 12.304 8.230 1.00 84.25 94 LYS A CA 1
ATOM 782 C C . LYS A 1 94 ? 4.546 11.135 8.472 1.00 84.25 94 LYS A C 1
ATOM 784 O O . LYS A 1 94 ? 4.316 10.336 9.371 1.00 84.25 94 LYS A O 1
ATOM 789 N N . TRP A 1 95 ? 5.612 11.051 7.678 1.00 84.62 95 TRP A N 1
ATOM 790 C CA . TRP A 1 95 ? 6.646 10.023 7.804 1.00 84.62 95 TRP A CA 1
ATOM 791 C C . TRP A 1 95 ? 7.973 10.592 8.302 1.00 84.62 95 TRP A C 1
ATOM 793 O O . TRP A 1 95 ? 8.202 11.804 8.250 1.00 84.62 95 TRP A O 1
ATOM 803 N N . HIS A 1 96 ? 8.838 9.701 8.781 1.00 81.50 96 HIS A N 1
ATOM 804 C CA . HIS A 1 96 ? 10.099 10.030 9.439 1.00 81.50 96 HIS A CA 1
ATOM 805 C C . HIS A 1 96 ? 11.306 9.438 8.703 1.00 81.50 96 HIS A C 1
ATOM 807 O O . HIS A 1 96 ? 12.329 10.108 8.555 1.00 81.50 96 HIS A O 1
ATOM 813 N N . LEU A 1 97 ? 11.191 8.201 8.214 1.00 87.94 97 LEU A N 1
ATOM 814 C CA . LEU A 1 97 ? 12.266 7.457 7.561 1.00 87.94 97 LEU A CA 1
ATOM 815 C C . LEU A 1 97 ? 11.898 7.050 6.135 1.00 87.94 97 LEU A C 1
ATOM 817 O O . LEU A 1 97 ? 10.740 6.829 5.800 1.00 87.94 97 LEU A O 1
ATOM 821 N N . ARG A 1 98 ? 12.911 6.891 5.279 1.00 88.50 98 ARG A N 1
ATOM 822 C CA . ARG A 1 98 ? 12.722 6.610 3.845 1.00 88.50 98 ARG A CA 1
ATOM 823 C C . ARG A 1 98 ? 12.041 5.269 3.549 1.00 88.50 98 ARG A C 1
ATOM 825 O O . ARG A 1 98 ? 11.634 5.062 2.415 1.00 88.50 98 ARG A O 1
ATOM 832 N N . GLY A 1 99 ? 11.939 4.357 4.518 1.00 91.50 99 GLY A N 1
ATOM 833 C CA . GLY A 1 99 ? 11.177 3.113 4.391 1.00 91.50 99 GLY A CA 1
ATOM 834 C C . GLY A 1 99 ? 9.684 3.260 4.700 1.00 91.50 99 GLY A C 1
ATOM 835 O O . GLY A 1 99 ? 8.899 2.423 4.261 1.00 91.50 99 GLY A O 1
ATOM 836 N N . ASP A 1 100 ? 9.275 4.310 5.419 1.00 92.31 100 ASP A N 1
ATOM 837 C CA . ASP A 1 100 ? 7.894 4.497 5.877 1.00 92.31 100 ASP A CA 1
ATOM 838 C C . ASP A 1 100 ? 6.881 4.540 4.706 1.00 92.31 100 ASP A C 1
ATOM 840 O O . ASP A 1 100 ? 5.848 3.869 4.805 1.00 92.31 100 ASP A O 1
ATOM 844 N N . PRO A 1 101 ? 7.155 5.218 3.562 1.00 92.12 101 PRO A N 1
ATOM 845 C CA . PRO A 1 101 ? 6.273 5.169 2.391 1.00 92.12 101 PRO A CA 1
ATOM 846 C C . PRO A 1 101 ? 6.054 3.778 1.813 1.00 92.12 101 PRO A C 1
ATOM 848 O O . PRO A 1 101 ? 4.939 3.432 1.421 1.00 92.12 101 PRO A O 1
ATOM 851 N N . PHE A 1 102 ? 7.099 2.959 1.816 1.00 93.38 102 PHE A N 1
ATOM 852 C CA . PHE A 1 102 ? 7.028 1.602 1.303 1.00 93.38 102 PHE A CA 1
ATOM 853 C C . PHE A 1 102 ? 6.269 0.668 2.238 1.00 93.38 102 PHE A C 1
ATOM 855 O O . PHE A 1 102 ? 5.459 -0.127 1.767 1.00 93.38 102 PHE A O 1
ATOM 862 N N . PHE A 1 103 ? 6.487 0.786 3.554 1.00 95.50 103 PHE A N 1
ATOM 863 C CA . PHE A 1 103 ? 5.686 0.056 4.537 1.00 95.50 103 PHE A CA 1
ATOM 864 C C . PHE A 1 103 ? 4.207 0.384 4.372 1.00 95.50 103 PHE A C 1
ATOM 866 O O . PHE A 1 103 ? 3.380 -0.518 4.321 1.00 95.50 103 PHE A O 1
ATOM 873 N N . TRP A 1 104 ? 3.876 1.667 4.258 1.00 96.38 104 TRP A N 1
ATOM 874 C CA . TRP A 1 104 ? 2.495 2.115 4.174 1.00 96.38 104 TRP A CA 1
ATOM 875 C C . TRP A 1 104 ? 1.785 1.594 2.916 1.00 96.38 104 TRP A C 1
ATOM 877 O O . TRP A 1 104 ? 0.681 1.059 3.017 1.00 96.38 104 TRP A O 1
ATOM 887 N N . ALA A 1 105 ? 2.433 1.664 1.746 1.00 96.00 105 ALA A N 1
ATOM 888 C CA . ALA A 1 105 ? 1.894 1.086 0.515 1.00 96.00 105 ALA A CA 1
ATOM 889 C C . ALA A 1 105 ? 1.787 -0.446 0.594 1.00 96.00 105 ALA A C 1
ATOM 891 O O . ALA A 1 105 ? 0.782 -1.020 0.175 1.00 96.00 105 ALA A O 1
ATOM 892 N N . TYR A 1 106 ? 2.788 -1.113 1.175 1.00 97.31 106 TYR A N 1
ATOM 893 C CA . TYR A 1 106 ? 2.768 -2.559 1.381 1.00 97.31 106 TYR A CA 1
ATOM 894 C C . TYR A 1 106 ? 1.627 -3.002 2.300 1.00 97.31 106 TYR A C 1
ATOM 896 O O . TYR A 1 106 ? 0.868 -3.899 1.938 1.00 97.31 106 TYR A O 1
ATOM 904 N N . ALA A 1 107 ? 1.465 -2.345 3.449 1.00 98.00 107 ALA A N 1
ATOM 905 C CA . ALA A 1 107 ? 0.383 -2.616 4.381 1.00 98.00 107 ALA A CA 1
ATOM 906 C C . ALA A 1 107 ? -0.978 -2.404 3.704 1.00 98.00 107 ALA A C 1
ATOM 908 O O . ALA A 1 107 ? -1.825 -3.288 3.775 1.00 98.00 107 ALA A O 1
ATOM 909 N N . ALA A 1 108 ? -1.167 -1.306 2.964 1.00 98.25 108 ALA A N 1
ATOM 910 C CA . ALA A 1 108 ? -2.400 -1.048 2.218 1.00 98.25 108 ALA A CA 1
ATOM 911 C C . ALA A 1 108 ? -2.771 -2.195 1.264 1.00 98.25 108 ALA A C 1
ATOM 913 O O . ALA A 1 108 ? -3.922 -2.643 1.235 1.00 98.25 108 ALA A O 1
ATOM 914 N N . ARG A 1 109 ? -1.783 -2.736 0.540 1.00 98.31 109 ARG A N 1
ATOM 915 C CA . ARG A 1 109 ? -1.987 -3.876 -0.361 1.00 98.31 109 ARG A CA 1
ATOM 916 C C . ARG A 1 109 ? -2.465 -5.122 0.380 1.00 98.31 109 ARG A C 1
ATOM 918 O O . ARG A 1 109 ? -3.406 -5.772 -0.077 1.00 98.31 109 ARG A O 1
ATOM 925 N N . CYS A 1 110 ? -1.925 -5.400 1.567 1.00 98.50 110 CYS A N 1
ATOM 926 C CA . CYS A 1 110 ? -2.401 -6.499 2.411 1.00 98.50 110 CYS A CA 1
ATOM 927 C C . CYS A 1 110 ? -3.890 -6.372 2.787 1.00 98.50 110 CYS A C 1
ATOM 929 O O . CYS A 1 110 ? -4.513 -7.391 3.080 1.00 98.50 110 CYS A O 1
ATOM 931 N N . PHE A 1 111 ? -4.464 -5.162 2.744 1.00 98.38 111 PHE A N 1
ATOM 932 C CA . PHE A 1 111 ? -5.875 -4.880 3.036 1.00 98.38 111 PHE A CA 1
ATOM 933 C C . PHE A 1 111 ? -6.778 -4.718 1.796 1.00 98.38 111 PHE A C 1
ATOM 935 O O . PHE A 1 111 ? -7.942 -4.334 1.918 1.00 98.38 111 PHE A O 1
ATOM 942 N N . THR A 1 112 ? -6.276 -4.978 0.584 1.00 97.94 112 THR A N 1
ATOM 943 C CA . THR A 1 112 ? -7.018 -4.692 -0.663 1.00 97.94 112 THR A CA 1
ATOM 944 C C . THR A 1 112 ? -8.335 -5.448 -0.788 1.00 97.94 112 THR A C 1
ATOM 946 O O . THR A 1 112 ? -9.308 -4.898 -1.290 1.00 97.94 112 THR A O 1
ATOM 949 N N . TYR A 1 113 ? -8.387 -6.696 -0.331 1.00 97.56 113 TYR A N 1
ATOM 950 C CA . TYR A 1 113 ? -9.562 -7.551 -0.515 1.00 97.56 113 TYR A CA 1
ATOM 951 C C . TYR A 1 113 ? -10.480 -7.598 0.710 1.00 97.56 113 TYR A C 1
ATOM 953 O O . TYR A 1 113 ? -11.553 -8.202 0.650 1.00 97.56 113 TYR A O 1
ATOM 961 N N . ASP A 1 114 ? -10.088 -6.961 1.813 1.00 97.62 114 ASP A N 1
ATOM 962 C CA . ASP A 1 114 ? -10.897 -6.900 3.024 1.00 97.62 114 ASP A CA 1
ATOM 963 C C . ASP A 1 114 ? -12.028 -5.900 2.841 1.00 97.62 114 ASP A C 1
ATOM 965 O O . ASP A 1 114 ? -11.805 -4.757 2.451 1.00 97.62 114 ASP A O 1
ATOM 969 N N . LYS A 1 115 ? -13.254 -6.327 3.125 1.00 96.12 115 LYS A N 1
ATOM 970 C CA . LYS A 1 115 ? -14.441 -5.485 2.989 1.00 96.12 115 LYS A CA 1
ATOM 971 C C . LYS A 1 115 ? -14.588 -4.574 4.201 1.00 96.12 115 LYS A C 1
ATOM 973 O O . LYS A 1 115 ? -14.468 -5.036 5.332 1.00 96.12 115 LYS A O 1
ATOM 978 N N . LEU A 1 116 ? -14.912 -3.307 3.959 1.00 95.25 116 LEU A N 1
ATOM 979 C CA . LEU A 1 116 ? -15.345 -2.373 4.996 1.00 95.25 116 LEU A CA 1
ATOM 980 C C . LEU A 1 116 ? -16.879 -2.428 5.187 1.00 95.25 116 LEU A C 1
ATOM 982 O O . LEU A 1 116 ? -17.595 -2.677 4.210 1.00 95.25 116 LEU A O 1
ATOM 986 N N . PRO A 1 117 ? -17.388 -2.160 6.410 1.00 94.81 117 PRO A N 1
ATOM 987 C CA . PRO A 1 117 ? -16.617 -1.968 7.641 1.00 94.81 117 PRO A CA 1
ATOM 988 C C . PRO A 1 117 ? -15.978 -3.275 8.130 1.00 94.81 117 PRO A C 1
ATOM 990 O O . PRO A 1 117 ? -16.557 -4.353 8.011 1.00 94.81 117 PRO A O 1
ATOM 993 N N . MET A 1 118 ? -14.777 -3.156 8.693 1.00 96.06 118 MET A N 1
ATOM 994 C CA . MET A 1 118 ? -14.084 -4.243 9.383 1.00 96.06 118 MET A CA 1
ATOM 995 C C . MET A 1 118 ? -14.299 -4.118 10.889 1.00 96.06 118 MET A C 1
ATOM 997 O O . MET A 1 118 ? -14.427 -3.011 11.415 1.00 96.06 118 MET A O 1
ATOM 1001 N N . ASP A 1 119 ? -14.278 -5.251 11.584 1.00 96.75 119 ASP A N 1
ATOM 1002 C CA . ASP A 1 119 ? -14.169 -5.253 13.038 1.00 96.75 119 ASP A CA 1
ATOM 1003 C C . ASP A 1 119 ? -12.807 -4.651 13.473 1.00 96.75 119 ASP A C 1
ATOM 1005 O O . ASP A 1 119 ? -11.773 -5.027 12.906 1.00 96.75 119 ASP A O 1
ATOM 1009 N N . PRO A 1 120 ? -12.770 -3.712 14.442 1.00 97.38 120 PRO A N 1
ATOM 1010 C CA . PRO A 1 120 ? -11.527 -3.069 14.872 1.00 97.38 120 PRO A CA 1
ATOM 1011 C C . PRO A 1 120 ? -10.474 -4.023 15.451 1.00 97.38 120 PRO A C 1
ATOM 1013 O O . PRO A 1 120 ? -9.278 -3.781 15.268 1.00 97.38 120 PRO A O 1
ATOM 1016 N N . GLU A 1 121 ? -10.884 -5.095 16.133 1.00 97.88 121 GLU A N 1
ATOM 1017 C CA . GLU A 1 121 ? -9.962 -6.092 16.686 1.00 97.88 121 GLU A CA 1
ATOM 1018 C C . GLU A 1 121 ? -9.357 -6.932 15.556 1.00 97.88 121 GLU A C 1
ATOM 1020 O O . GLU A 1 121 ? -8.137 -7.076 15.473 1.00 97.88 121 GLU A O 1
ATOM 1025 N N . ALA A 1 122 ? -10.183 -7.389 14.610 1.00 97.81 122 ALA A N 1
ATOM 1026 C CA . ALA A 1 122 ? -9.717 -8.096 13.419 1.00 97.81 122 ALA A CA 1
ATOM 1027 C C . ALA A 1 122 ? -8.758 -7.242 12.568 1.00 97.81 122 ALA A C 1
ATOM 1029 O O . ALA A 1 122 ? -7.727 -7.739 12.105 1.00 97.81 122 ALA A O 1
ATOM 1030 N N . PHE A 1 123 ? -9.067 -5.952 12.392 1.00 98.38 123 PHE A N 1
ATOM 1031 C CA . PHE A 1 123 ? -8.184 -5.004 11.713 1.00 98.38 123 PHE A CA 1
ATOM 1032 C C . PHE A 1 123 ? -6.835 -4.879 12.433 1.00 98.38 123 PHE A C 1
ATOM 1034 O O . PHE A 1 123 ? -5.787 -5.027 11.801 1.00 98.38 123 PHE A O 1
ATOM 1041 N N . SER A 1 124 ? -6.865 -4.659 13.752 1.00 98.44 124 SER A N 1
ATOM 1042 C CA . SER A 1 124 ? -5.659 -4.494 14.573 1.00 98.44 124 SER A CA 1
ATOM 1043 C C . SER A 1 124 ? -4.778 -5.737 14.531 1.00 98.44 124 SER A C 1
ATOM 1045 O O . SER A 1 124 ? -3.576 -5.630 14.311 1.00 98.44 124 SER A O 1
ATOM 1047 N N . ASN A 1 125 ? -5.371 -6.925 14.663 1.00 98.50 125 ASN A N 1
ATOM 1048 C CA . ASN A 1 125 ? -4.642 -8.193 14.629 1.00 98.50 125 ASN A CA 1
ATOM 1049 C C . ASN A 1 125 ? -3.923 -8.397 13.290 1.00 98.50 125 ASN A C 1
ATOM 1051 O O . ASN A 1 125 ? -2.749 -8.761 13.268 1.00 98.50 125 ASN A O 1
ATOM 1055 N N . LYS A 1 126 ? -4.593 -8.099 12.171 1.00 98.62 126 LYS A N 1
ATOM 1056 C CA . LYS A 1 126 ? -3.984 -8.179 10.837 1.00 98.62 126 LYS A CA 1
ATOM 1057 C C . LYS A 1 126 ? -2.904 -7.118 10.619 1.00 98.62 126 LYS A C 1
ATOM 1059 O O . LYS A 1 126 ? -1.883 -7.395 9.999 1.00 98.62 126 LYS A O 1
ATOM 1064 N N . TYR A 1 127 ? -3.106 -5.900 11.116 1.00 98.62 127 TYR A N 1
ATOM 1065 C CA . TYR A 1 127 ? -2.087 -4.856 11.033 1.00 98.62 127 TYR A CA 1
ATOM 1066 C C . TYR A 1 127 ? -0.832 -5.253 11.820 1.00 98.62 127 TYR A C 1
ATOM 1068 O O . TYR A 1 127 ? 0.282 -5.153 11.308 1.00 98.62 127 TYR A O 1
ATOM 1076 N N . MET A 1 128 ? -1.015 -5.759 13.041 1.00 98.50 128 MET A N 1
ATOM 1077 C CA . MET A 1 128 ? 0.079 -6.212 13.894 1.00 98.50 128 MET A CA 1
ATOM 1078 C C . MET A 1 128 ? 0.826 -7.400 13.294 1.00 98.50 128 MET A C 1
ATOM 1080 O O . MET A 1 128 ? 2.053 -7.386 13.319 1.00 98.50 128 MET A O 1
ATOM 1084 N N . SER A 1 129 ? 0.134 -8.357 12.665 1.00 98.56 129 SER A N 1
ATOM 1085 C CA . SER A 1 129 ? 0.818 -9.471 11.999 1.00 98.56 129 SER A CA 1
ATOM 1086 C C . SER A 1 129 ? 1.749 -8.983 10.882 1.00 98.56 129 SER A C 1
ATOM 1088 O O . SER A 1 129 ? 2.869 -9.459 10.771 1.00 98.56 129 SER A O 1
ATOM 1090 N N . ILE A 1 130 ? 1.346 -7.969 10.103 1.00 98.38 130 ILE A N 1
ATOM 1091 C CA . ILE A 1 130 ? 2.203 -7.362 9.065 1.00 98.38 130 ILE A CA 1
ATOM 1092 C C . ILE A 1 130 ? 3.450 -6.710 9.684 1.00 98.38 130 ILE A C 1
ATOM 1094 O O . ILE A 1 130 ? 4.549 -6.820 9.140 1.00 98.38 130 ILE A O 1
ATOM 1098 N N . VAL A 1 131 ? 3.283 -6.003 10.804 1.00 98.00 131 VAL A N 1
ATOM 1099 C CA . VAL A 1 131 ? 4.378 -5.336 11.528 1.00 98.00 131 VAL A CA 1
ATOM 1100 C C . VAL A 1 131 ? 5.372 -6.363 12.082 1.00 98.00 131 VAL A C 1
ATOM 1102 O O . VAL A 1 131 ? 6.583 -6.181 11.937 1.00 98.00 131 VAL A O 1
ATOM 1105 N N . GLU A 1 132 ? 4.866 -7.446 12.671 1.00 97.50 132 GLU A N 1
ATOM 1106 C CA . GLU A 1 132 ? 5.657 -8.550 13.223 1.00 97.50 132 GLU A CA 1
ATOM 1107 C C . GLU A 1 132 ? 6.396 -9.332 12.131 1.00 97.50 132 GLU A C 1
ATOM 1109 O O . GLU A 1 132 ? 7.600 -9.558 12.262 1.00 97.50 132 GLU A O 1
ATOM 1114 N N . ASP A 1 133 ? 5.724 -9.653 11.020 1.00 97.62 133 ASP A N 1
ATOM 1115 C CA . ASP A 1 133 ? 6.310 -10.350 9.865 1.00 97.62 133 ASP A CA 1
ATOM 1116 C C . ASP A 1 133 ? 7.493 -9.578 9.259 1.00 97.62 133 ASP A C 1
ATOM 1118 O O . ASP A 1 133 ? 8.438 -10.163 8.727 1.00 97.62 133 ASP A O 1
ATOM 1122 N N . LEU A 1 134 ? 7.454 -8.246 9.343 1.00 96.69 134 LEU A N 1
ATOM 1123 C CA . LEU A 1 134 ? 8.518 -7.359 8.876 1.00 96.69 134 LEU A CA 1
ATOM 1124 C C . LEU A 1 134 ? 9.590 -7.072 9.940 1.00 96.69 134 LEU A C 1
ATOM 1126 O O . LEU A 1 134 ? 10.573 -6.392 9.638 1.00 96.69 134 LEU A O 1
ATOM 1130 N N . GLY A 1 135 ? 9.423 -7.572 11.168 1.00 96.56 135 GLY A N 1
ATOM 1131 C CA . GLY A 1 135 ? 10.359 -7.373 12.275 1.00 96.56 135 GLY A CA 1
ATOM 1132 C C . GLY A 1 135 ? 10.416 -5.934 12.797 1.00 96.56 135 GLY A C 1
ATOM 1133 O O . GLY A 1 135 ? 11.441 -5.521 13.343 1.00 96.56 135 GLY A O 1
ATOM 1134 N N . ILE A 1 136 ? 9.348 -5.151 12.616 1.00 96.31 136 ILE A N 1
ATOM 1135 C CA . ILE A 1 136 ? 9.323 -3.739 13.006 1.00 96.31 136 ILE A CA 1
ATOM 1136 C C . ILE A 1 136 ? 9.067 -3.625 14.520 1.00 96.31 136 ILE A C 1
ATOM 1138 O O . ILE A 1 136 ? 8.090 -4.187 15.023 1.00 96.31 136 ILE A O 1
ATOM 1142 N N . PRO A 1 137 ? 9.887 -2.870 15.277 1.00 95.00 137 PRO A N 1
ATOM 1143 C CA . PRO A 1 137 ? 9.733 -2.738 16.725 1.00 95.00 137 PRO A CA 1
ATOM 1144 C C . PRO A 1 137 ? 8.555 -1.813 17.089 1.00 95.00 137 PRO A C 1
ATOM 1146 O O . PRO A 1 137 ? 8.738 -0.632 17.375 1.00 95.00 137 PRO A O 1
ATOM 1149 N N . TYR A 1 138 ? 7.329 -2.344 17.075 1.00 96.81 138 TYR A N 1
ATOM 1150 C CA . TYR A 1 138 ? 6.087 -1.579 17.255 1.00 96.81 138 TYR A CA 1
ATOM 1151 C C . TYR A 1 138 ? 6.110 -0.629 18.463 1.00 96.81 138 TYR A C 1
ATOM 1153 O O . TYR A 1 138 ? 6.290 -1.048 19.607 1.00 96.81 138 TYR A O 1
ATOM 1161 N N . GLY A 1 139 ? 5.892 0.663 18.203 1.00 94.00 139 GLY A N 1
ATOM 1162 C CA . GLY A 1 139 ? 5.785 1.703 19.227 1.00 94.00 139 GLY A CA 1
ATOM 1163 C C . GLY A 1 139 ? 7.083 2.040 19.963 1.00 94.00 139 GLY A C 1
ATOM 1164 O O . GLY A 1 139 ? 7.044 2.865 20.874 1.00 94.00 139 GLY A O 1
ATOM 1165 N N . LYS A 1 140 ? 8.218 1.433 19.594 1.00 93.38 140 LYS A N 1
ATOM 1166 C CA . LYS A 1 140 ? 9.526 1.754 20.173 1.00 93.38 140 LYS A CA 1
ATOM 1167 C C . LYS A 1 140 ? 10.215 2.870 19.391 1.00 93.38 140 LYS A C 1
ATOM 1169 O O . LYS A 1 140 ? 9.990 3.030 18.190 1.00 93.38 140 LYS A O 1
ATOM 1174 N N . ASP A 1 141 ? 11.091 3.601 20.076 1.00 92.06 141 ASP A N 1
ATOM 1175 C CA . ASP A 1 141 ? 12.016 4.577 19.481 1.00 92.06 141 ASP A CA 1
ATOM 1176 C C . ASP A 1 141 ? 13.220 3.861 18.840 1.00 92.06 141 ASP A C 1
ATOM 1178 O O . ASP A 1 141 ? 14.381 4.047 19.192 1.00 92.06 141 ASP A O 1
ATOM 1182 N N . GLU A 1 142 ? 12.906 2.919 17.956 1.00 93.00 142 GLU A N 1
ATOM 1183 C CA . GLU A 1 142 ? 13.839 2.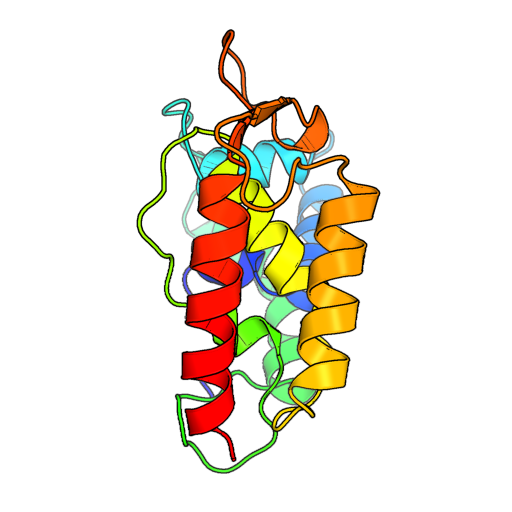049 17.256 1.00 93.00 142 GLU A CA 1
ATOM 1184 C C . GLU A 1 142 ? 13.370 1.912 15.804 1.00 93.00 142 GLU A C 1
ATOM 1186 O O . GLU A 1 142 ? 12.203 2.140 15.470 1.00 93.00 142 GLU A O 1
ATOM 1191 N N . TRP A 1 143 ? 14.274 1.503 14.921 1.00 93.06 143 TRP A N 1
ATOM 1192 C CA . TRP A 1 143 ? 13.955 1.219 13.529 1.00 93.06 143 TRP A CA 1
ATOM 1193 C C . TRP A 1 143 ? 1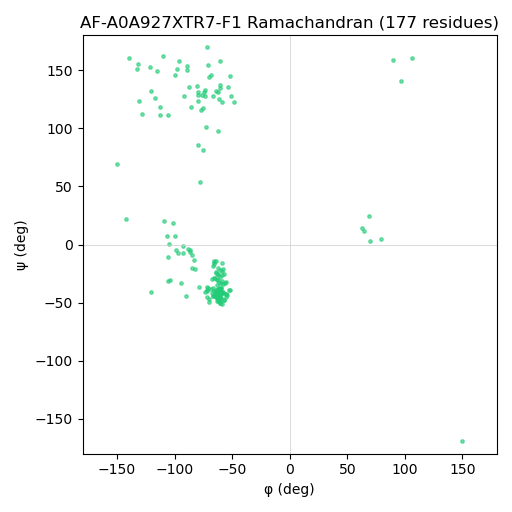4.563 -0.111 13.109 1.00 93.06 143 TRP A C 1
ATOM 1195 O O . TRP A 1 143 ? 15.610 -0.521 13.609 1.00 93.06 143 TRP A O 1
ATOM 1205 N N . CYS A 1 144 ? 13.921 -0.769 12.151 1.00 93.56 144 CYS A N 1
ATOM 1206 C CA . CYS A 1 144 ? 14.492 -1.915 11.458 1.00 93.56 144 CYS A CA 1
ATOM 1207 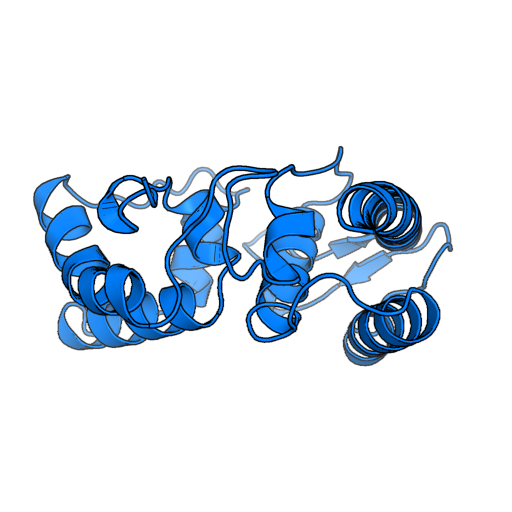C C . CYS A 1 144 ? 14.704 -1.564 9.987 1.00 93.56 144 CYS A C 1
ATOM 1209 O O . CYS A 1 144 ? 13.969 -0.760 9.407 1.00 93.56 144 CYS A O 1
ATOM 1211 N N . ARG A 1 145 ? 15.718 -2.168 9.370 1.00 94.00 145 ARG A N 1
ATOM 1212 C CA . ARG A 1 145 ? 15.925 -2.071 7.927 1.00 94.00 145 ARG A CA 1
ATOM 1213 C C . ARG A 1 145 ? 15.214 -3.225 7.237 1.00 94.00 145 ARG A C 1
ATOM 1215 O O . ARG A 1 145 ? 15.446 -4.381 7.569 1.00 94.00 145 ARG A O 1
ATOM 1222 N N . ILE A 1 146 ? 14.397 -2.896 6.245 1.00 93.38 146 ILE A N 1
ATOM 1223 C CA . ILE A 1 146 ? 13.662 -3.856 5.431 1.00 93.38 146 ILE A CA 1
ATOM 1224 C C . ILE A 1 146 ? 14.223 -3.791 4.010 1.00 93.38 146 ILE A C 1
ATOM 1226 O O . ILE A 1 146 ? 14.040 -2.799 3.306 1.00 93.38 146 ILE A O 1
ATOM 1230 N N . GLU A 1 147 ? 14.903 -4.854 3.572 1.00 90.38 147 GLU A N 1
ATOM 1231 C CA . GLU A 1 147 ? 15.640 -4.855 2.297 1.00 90.38 147 GLU A CA 1
ATOM 1232 C C . GLU A 1 147 ? 14.751 -4.577 1.081 1.00 90.38 147 GLU A C 1
ATOM 1234 O O . GLU A 1 147 ? 15.142 -3.832 0.185 1.00 90.38 147 GLU A O 1
ATOM 1239 N N . ARG A 1 148 ? 13.509 -5.082 1.062 1.00 90.50 148 ARG A N 1
ATOM 1240 C CA . ARG A 1 148 ? 12.572 -4.791 -0.040 1.00 90.50 148 ARG A CA 1
ATOM 1241 C C . ARG A 1 148 ? 12.231 -3.300 -0.168 1.00 90.50 148 ARG A C 1
ATOM 1243 O O . ARG A 1 148 ? 11.887 -2.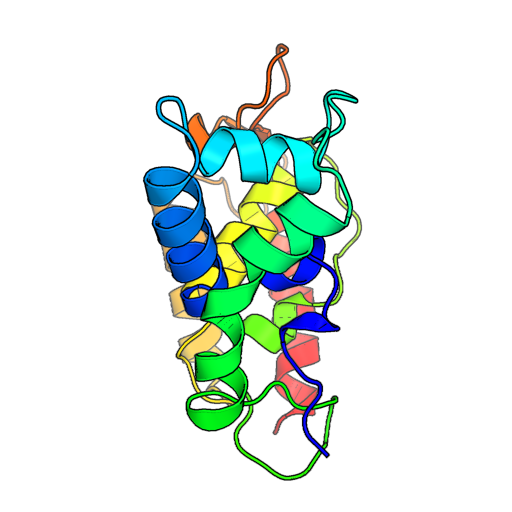856 -1.257 1.00 90.50 148 ARG A O 1
ATOM 1250 N N . PHE A 1 149 ? 12.337 -2.539 0.921 1.00 91.50 149 PHE A N 1
ATOM 1251 C CA . PHE A 1 149 ? 12.070 -1.100 0.963 1.00 91.50 149 PHE A CA 1
ATOM 1252 C C . PHE A 1 149 ? 13.344 -0.269 0.735 1.00 91.50 149 PHE A C 1
ATOM 1254 O O . PHE A 1 149 ? 13.296 0.961 0.722 1.00 91.50 149 PHE A O 1
ATOM 1261 N N . ALA A 1 150 ? 14.503 -0.911 0.557 1.00 87.00 150 ALA A N 1
ATOM 1262 C CA . ALA A 1 150 ? 15.760 -0.219 0.321 1.00 87.00 150 ALA A CA 1
ATOM 1263 C C . ALA A 1 150 ? 15.850 0.290 -1.130 1.00 87.00 150 ALA A C 1
ATOM 1265 O O . ALA A 1 150 ? 15.890 -0.486 -2.086 1.00 87.00 150 ALA A O 1
ATOM 1266 N N . ALA A 1 151 ? 15.904 1.613 -1.288 1.00 72.75 151 ALA A N 1
ATOM 1267 C CA . ALA A 1 151 ? 16.018 2.342 -2.556 1.00 72.75 151 ALA A CA 1
ATOM 1268 C C . ALA A 1 151 ? 17.392 3.021 -2.772 1.00 72.75 151 ALA A C 1
ATOM 1270 O O . ALA A 1 151 ? 17.515 3.955 -3.557 1.00 72.75 151 ALA A O 1
ATOM 1271 N N . GLY A 1 152 ? 18.437 2.569 -2.070 1.00 67.94 152 GLY A N 1
ATOM 1272 C CA . GLY A 1 152 ? 19.800 3.102 -2.175 1.00 67.94 152 GLY A CA 1
ATOM 1273 C C . GLY A 1 152 ? 20.152 4.141 -1.099 1.00 67.94 152 GLY A C 1
ATOM 1274 O O . GLY A 1 152 ? 19.349 4.992 -0.721 1.00 67.94 152 GLY A O 1
ATOM 1275 N N . GLY A 1 153 ? 21.387 4.073 -0.590 1.00 65.56 153 GLY A N 1
ATOM 1276 C CA . GLY A 1 153 ? 21.864 4.882 0.542 1.00 65.56 153 GLY A CA 1
ATOM 1277 C C . GLY A 1 153 ? 21.626 4.230 1.914 1.00 65.56 153 GLY A C 1
ATOM 1278 O O . GLY A 1 153 ? 20.779 3.349 2.063 1.00 65.56 153 GLY A O 1
ATOM 1279 N N . MET A 1 154 ? 22.392 4.667 2.924 1.00 58.75 154 MET A N 1
ATOM 1280 C CA . MET A 1 154 ? 22.488 4.009 4.244 1.00 58.75 154 MET A CA 1
ATOM 1281 C C . MET A 1 154 ? 21.185 3.984 5.062 1.00 58.75 154 MET A C 1
ATOM 1283 O O . MET A 1 154 ? 21.041 3.116 5.913 1.00 58.75 154 MET A O 1
ATOM 1287 N N . SER A 1 155 ? 20.240 4.897 4.810 1.00 64.06 155 SER A N 1
ATOM 1288 C CA . SER A 1 155 ? 18.945 4.972 5.514 1.00 64.06 155 SER A CA 1
ATOM 1289 C C . SER A 1 155 ? 17.750 4.509 4.674 1.00 64.06 155 SER A C 1
ATOM 1291 O O . SER A 1 155 ? 16.597 4.682 5.073 1.00 64.06 155 SER A O 1
ATOM 1293 N N . SER A 1 156 ? 18.000 3.961 3.482 1.00 76.06 156 SER A N 1
ATOM 1294 C CA . SER A 1 156 ? 16.927 3.469 2.622 1.00 76.06 156 SER A CA 1
ATOM 1295 C C . SER A 1 156 ? 16.347 2.163 3.164 1.00 76.06 156 SER A C 1
ATOM 1297 O O . SER A 1 156 ? 17.079 1.259 3.560 1.00 76.06 156 SER A O 1
ATOM 1299 N N . GLY A 1 157 ? 15.018 2.082 3.214 1.00 85.94 157 GLY A N 1
ATOM 1300 C CA . GLY A 1 157 ? 14.305 0.921 3.746 1.00 85.94 157 GLY A CA 1
ATOM 1301 C C . GLY A 1 157 ? 14.224 0.833 5.269 1.00 85.94 157 GLY A C 1
ATOM 1302 O O . GLY A 1 157 ? 13.700 -0.156 5.775 1.00 85.94 157 GLY A O 1
ATOM 1303 N N . CYS A 1 158 ? 14.704 1.834 6.013 1.00 92.81 158 CYS A N 1
ATOM 1304 C CA . CYS A 1 158 ? 14.476 1.898 7.456 1.00 92.81 158 CYS A CA 1
ATOM 1305 C C . CYS A 1 158 ? 13.032 2.322 7.754 1.00 92.81 158 CYS A C 1
ATOM 1307 O O . CYS A 1 158 ? 12.571 3.320 7.200 1.00 92.81 158 CYS A O 1
ATOM 1309 N N . VAL A 1 159 ? 12.354 1.589 8.638 1.00 94.31 159 VAL A N 1
ATOM 1310 C CA . VAL A 1 159 ? 10.987 1.881 9.099 1.00 94.31 159 VAL A CA 1
ATOM 1311 C C . VAL A 1 159 ? 10.993 2.080 10.606 1.00 94.31 159 VAL A C 1
ATOM 1313 O O . VAL A 1 159 ? 11.586 1.280 11.334 1.00 94.31 159 VAL A O 1
ATOM 1316 N N . HIS A 1 160 ? 10.356 3.156 11.069 1.00 94.31 160 HIS A N 1
ATOM 1317 C CA . HIS A 1 160 ? 10.367 3.534 12.482 1.00 94.31 160 HIS A CA 1
ATOM 1318 C C . HIS A 1 160 ? 9.242 2.851 13.274 1.00 94.31 160 HIS A C 1
ATOM 1320 O O . HIS A 1 160 ? 8.079 2.871 12.865 1.00 94.31 160 HIS A O 1
ATOM 1326 N N . GLY A 1 161 ? 9.559 2.324 14.458 1.00 95.38 161 GLY A N 1
ATOM 1327 C CA . GLY A 1 161 ? 8.594 1.708 15.371 1.00 95.38 161 GLY A CA 1
ATOM 1328 C C . GLY A 1 161 ? 7.478 2.661 15.810 1.00 95.38 161 GLY A C 1
ATOM 1329 O O . GLY A 1 161 ? 6.300 2.298 15.834 1.00 95.38 161 GLY A O 1
ATOM 1330 N N . GLY A 1 162 ? 7.831 3.916 16.090 1.00 95.06 162 GLY A N 1
ATOM 1331 C CA . GLY A 1 162 ? 6.861 4.975 16.380 1.00 95.06 162 GLY A CA 1
ATOM 1332 C C . GLY A 1 162 ? 5.931 5.282 15.201 1.00 95.06 162 GLY A C 1
ATOM 1333 O O . GLY A 1 162 ? 4.729 5.431 15.404 1.00 95.06 162 GLY A O 1
ATOM 1334 N N . PHE A 1 163 ? 6.448 5.274 13.964 1.00 95.06 163 PHE A N 1
ATOM 1335 C CA . PHE A 1 163 ? 5.633 5.534 12.772 1.00 95.06 163 PHE A CA 1
ATOM 1336 C C . PHE A 1 163 ? 4.538 4.479 12.608 1.00 95.06 163 PHE A C 1
ATOM 1338 O O . PHE A 1 163 ? 3.377 4.830 12.417 1.00 95.06 163 PHE A O 1
ATOM 1345 N N . VAL A 1 164 ? 4.872 3.190 12.7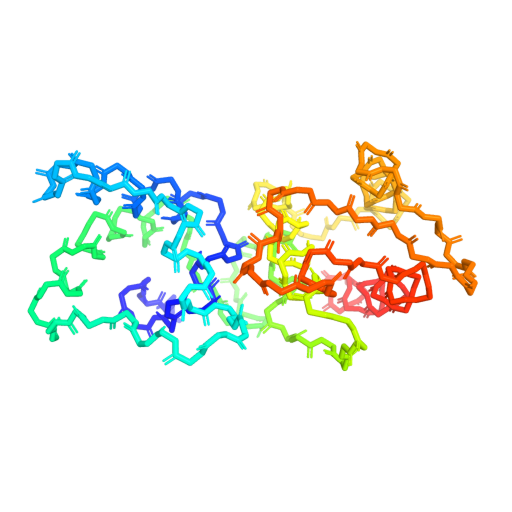43 1.00 96.25 164 VAL A N 1
ATOM 1346 C CA . VAL A 1 164 ? 3.869 2.122 12.595 1.00 96.25 164 VAL A CA 1
ATOM 1347 C C . VAL A 1 164 ? 2.807 2.148 13.692 1.00 96.25 164 VAL A C 1
ATOM 1349 O O . VAL A 1 164 ? 1.668 1.763 13.430 1.00 96.25 164 VAL A O 1
ATOM 1352 N N . LYS A 1 165 ? 3.136 2.634 14.893 1.00 96.56 165 LYS A N 1
ATOM 1353 C CA . LYS A 1 165 ? 2.149 2.850 15.954 1.00 96.56 165 LYS A CA 1
ATOM 1354 C C . LYS A 1 165 ? 1.215 4.018 15.627 1.00 96.56 165 LYS A C 1
ATOM 1356 O O . LYS A 1 165 ? 0.002 3.857 15.698 1.00 96.56 165 LYS A O 1
ATOM 1361 N N . GLU A 1 166 ? 1.762 5.168 15.244 1.00 95.69 166 GLU A N 1
ATOM 1362 C CA . GLU A 1 166 ? 0.967 6.346 14.864 1.00 95.69 166 GLU A CA 1
ATOM 1363 C C . GLU A 1 166 ? 0.056 6.053 13.664 1.00 95.69 166 GLU A C 1
ATOM 1365 O O . GLU A 1 166 ? -1.113 6.441 13.643 1.00 95.69 166 GLU A O 1
ATOM 1370 N N . ALA A 1 167 ? 0.579 5.315 12.682 1.00 96.00 167 ALA A N 1
ATOM 1371 C CA . ALA A 1 167 ? -0.166 4.795 11.545 1.00 96.00 167 ALA A CA 1
ATOM 1372 C C . ALA A 1 167 ? -1.342 3.917 11.990 1.00 96.00 167 ALA A C 1
ATOM 1374 O O . ALA A 1 167 ? -2.462 4.121 11.523 1.00 96.00 167 ALA A O 1
ATOM 1375 N N . HIS A 1 168 ? -1.113 2.981 12.915 1.00 97.38 168 HIS A N 1
ATOM 1376 C CA . HIS A 1 168 ? -2.162 2.112 13.442 1.00 97.38 168 HIS A CA 1
ATOM 1377 C C . HIS A 1 168 ? -3.280 2.912 14.125 1.00 97.38 168 HIS A C 1
ATOM 1379 O O . HIS A 1 168 ? -4.452 2.764 13.770 1.00 97.38 168 HIS A O 1
ATOM 1385 N N . ASP A 1 169 ? -2.910 3.815 15.039 1.00 96.81 169 ASP A N 1
ATOM 1386 C CA . ASP A 1 169 ? -3.848 4.668 15.775 1.00 96.81 169 ASP A CA 1
ATOM 1387 C C . ASP A 1 169 ? -4.695 5.516 14.797 1.00 96.81 169 ASP A C 1
ATOM 1389 O O . ASP A 1 169 ? -5.918 5.625 14.928 1.00 96.81 169 ASP A O 1
ATOM 1393 N N . LEU A 1 170 ? -4.067 6.060 13.748 1.00 96.75 170 LEU A N 1
ATOM 1394 C CA . LEU A 1 170 ? -4.743 6.816 12.691 1.00 96.75 170 LEU A CA 1
ATOM 1395 C C . LEU A 1 170 ? -5.726 5.961 11.879 1.00 96.75 170 LEU A C 1
ATOM 1397 O O . LEU A 1 170 ? -6.820 6.425 11.544 1.00 96.75 170 LEU A O 1
ATOM 1401 N N . LEU A 1 171 ? -5.341 4.737 11.523 1.00 97.12 171 LEU A N 1
ATOM 1402 C CA . LEU A 1 171 ? -6.174 3.836 10.728 1.00 97.12 171 LEU A CA 1
ATOM 1403 C C . LEU A 1 171 ? -7.428 3.406 11.497 1.00 97.12 171 LEU A C 1
ATOM 1405 O O . LEU A 1 171 ? -8.509 3.385 10.909 1.00 97.12 171 LEU A O 1
ATOM 1409 N N . LEU A 1 172 ? -7.328 3.187 12.811 1.00 97.25 172 LEU A N 1
ATOM 1410 C CA . LEU A 1 172 ? -8.487 2.915 13.669 1.00 97.25 172 LEU A CA 1
ATOM 1411 C C . LEU A 1 172 ? -9.481 4.087 13.689 1.00 97.25 172 LEU A C 1
ATOM 1413 O O . LEU A 1 172 ? -10.688 3.881 13.557 1.00 97.25 172 LEU A O 1
ATOM 1417 N N . VAL A 1 173 ? -8.990 5.329 13.756 1.00 96.12 173 VAL A N 1
ATOM 1418 C CA . VAL A 1 173 ? -9.843 6.530 13.648 1.00 96.12 173 VAL A CA 1
ATOM 1419 C C . VAL A 1 173 ? -10.519 6.626 12.274 1.00 96.12 173 VAL A C 1
ATOM 1421 O O . VAL A 1 173 ? -11.651 7.099 12.160 1.00 96.12 173 VAL A O 1
ATOM 1424 N N . ARG A 1 174 ? -9.847 6.195 11.200 1.00 95.69 174 ARG A N 1
ATOM 1425 C CA . ARG A 1 174 ? -10.439 6.170 9.852 1.00 95.69 174 ARG A CA 1
ATOM 1426 C C . ARG A 1 174 ? -11.487 5.073 9.711 1.00 95.69 174 ARG A C 1
ATOM 1428 O O . ARG A 1 174 ? -12.526 5.336 9.111 1.00 95.69 174 ARG A O 1
ATOM 1435 N N . LEU A 1 175 ? -11.241 3.897 10.284 1.00 95.81 175 LEU A N 1
ATOM 1436 C CA . LEU A 1 175 ? -12.156 2.757 10.259 1.00 95.81 175 LEU A CA 1
ATOM 1437 C C . LEU A 1 175 ? -13.517 3.112 10.879 1.00 95.81 175 LEU A C 1
ATOM 1439 O O . LEU A 1 175 ? -14.549 2.810 10.287 1.00 95.81 175 LEU A O 1
ATOM 1443 N N . GLN A 1 176 ? -13.523 3.872 11.980 1.00 93.88 176 GLN A N 1
ATOM 1444 C CA . GLN A 1 176 ? -14.743 4.380 12.633 1.00 93.88 176 GLN A CA 1
ATOM 1445 C C . GLN A 1 176 ? -15.634 5.248 11.731 1.00 93.88 176 GLN A C 1
ATOM 1447 O O . GLN A 1 176 ? -16.782 5.522 12.065 1.00 93.88 176 GLN A O 1
ATOM 1452 N N . LYS A 1 177 ? -15.125 5.732 10.593 1.00 92.88 177 LYS A N 1
ATOM 1453 C CA . LYS A 1 177 ? -15.916 6.530 9.648 1.00 92.88 177 LYS A CA 1
ATOM 1454 C C . LYS A 1 177 ? -16.727 5.683 8.660 1.00 92.88 177 LYS A C 1
ATOM 1456 O O . LYS A 1 177 ? -17.505 6.266 7.901 1.00 92.88 177 LYS A O 1
ATOM 1461 N N . TYR A 1 178 ? -16.496 4.370 8.644 1.00 88.50 178 TYR A N 1
ATOM 1462 C CA . TYR A 1 178 ? -17.176 3.384 7.798 1.00 88.50 178 TYR A CA 1
ATOM 1463 C C . TYR A 1 178 ? -18.182 2.514 8.569 1.00 88.50 178 TYR A C 1
ATOM 1465 O O . TYR A 1 178 ? -18.952 1.793 7.937 1.00 88.50 178 TYR A O 1
ATOM 1473 N N . THR A 1 179 ? -18.166 2.579 9.903 1.00 75.62 179 THR A N 1
ATOM 1474 C CA . THR A 1 179 ? -19.212 2.071 10.808 1.00 75.62 179 THR A CA 1
ATOM 1475 C C . THR A 1 179 ? -20.341 3.076 10.959 1.00 75.62 179 THR A C 1
ATOM 1477 O O . THR A 1 179 ? -21.510 2.640 10.958 1.00 75.62 179 THR A O 1
#